Protein AF-X1E4D5-F1 (afdb_monomer)

Radius of gyration: 22.71 Å; Cα contacts (8 Å, |Δi|>4): 400; chains: 1; bounding box: 57×68×45 Å

Structure (mmCIF, N/CA/C/O backbone):
data_AF-X1E4D5-F1
#
_entry.id   AF-X1E4D5-F1
#
loop_
_atom_site.group_PDB
_atom_site.id
_atom_site.type_symbol
_atom_site.label_atom_id
_atom_site.label_alt_id
_atom_site.label_comp_id
_atom_site.label_asym_id
_atom_site.label_entity_id
_atom_site.label_seq_id
_atom_site.pdbx_PDB_ins_code
_atom_site.Cartn_x
_atom_site.Cartn_y
_atom_site.Cartn_z
_atom_site.occupancy
_atom_site.B_iso_or_equiv
_atom_site.auth_seq_id
_atom_site.auth_comp_id
_atom_site.auth_asym_id
_atom_site.auth_atom_id
_atom_site.pdbx_PDB_model_num
ATOM 1 N N . GLU A 1 1 ? 7.525 3.069 -12.931 1.00 57.59 1 GLU A N 1
ATOM 2 C CA . GLU A 1 1 ? 7.646 3.011 -11.461 1.00 57.59 1 GLU A CA 1
ATOM 3 C C . GLU A 1 1 ? 7.007 1.720 -10.944 1.00 57.59 1 GLU A C 1
ATOM 5 O O . GLU A 1 1 ? 6.029 1.772 -10.221 1.00 57.59 1 GLU A O 1
ATOM 10 N N . GLY A 1 2 ? 7.481 0.538 -11.354 1.00 77.62 2 GLY A N 1
ATOM 11 C CA . GLY A 1 2 ? 6.643 -0.674 -11.320 1.00 77.62 2 GLY A CA 1
ATOM 12 C C . GLY A 1 2 ? 6.332 -1.296 -9.954 1.00 77.62 2 GLY A C 1
ATOM 13 O O . GLY A 1 2 ? 6.087 -2.485 -9.920 1.00 77.62 2 GLY A O 1
ATOM 14 N N . LYS A 1 3 ? 6.325 -0.525 -8.863 1.00 87.12 3 LYS A N 1
ATOM 15 C CA . LYS A 1 3 ? 5.799 -0.923 -7.555 1.00 87.12 3 LYS A CA 1
ATOM 16 C C . LYS A 1 3 ? 4.302 -1.166 -7.608 1.00 87.12 3 LYS A C 1
ATOM 18 O O . LYS A 1 3 ? 3.910 -2.283 -7.328 1.00 87.12 3 LYS A O 1
ATOM 23 N N . THR A 1 4 ? 3.509 -0.186 -8.051 1.00 90.31 4 THR A N 1
ATOM 24 C CA . THR A 1 4 ? 2.046 -0.334 -8.128 1.00 90.31 4 THR A CA 1
ATOM 25 C C . THR A 1 4 ? 1.677 -1.539 -8.985 1.00 90.31 4 THR A C 1
ATOM 27 O O . THR A 1 4 ? 0.920 -2.394 -8.557 1.00 90.31 4 THR A O 1
ATOM 30 N N . VAL A 1 5 ? 2.325 -1.689 -10.145 1.00 91.38 5 VAL A N 1
ATOM 31 C CA . VAL A 1 5 ? 2.150 -2.865 -11.014 1.00 91.38 5 VAL A CA 1
ATOM 32 C C . VAL A 1 5 ? 2.555 -4.165 -10.309 1.00 91.38 5 VAL A C 1
ATOM 34 O O . VAL A 1 5 ? 1.829 -5.150 -10.376 1.00 91.38 5 VAL A O 1
ATOM 37 N N . SER A 1 6 ? 3.701 -4.195 -9.618 1.00 92.50 6 SER A N 1
ATOM 38 C CA . SER A 1 6 ? 4.123 -5.375 -8.853 1.00 92.50 6 SER A CA 1
ATOM 39 C C . SER A 1 6 ? 3.148 -5.723 -7.727 1.00 92.50 6 SER A C 1
ATOM 41 O O . SER A 1 6 ? 2.868 -6.901 -7.538 1.00 92.50 6 SER A O 1
ATOM 43 N N . VAL A 1 7 ? 2.625 -4.728 -7.009 1.00 94.75 7 VAL A N 1
ATOM 44 C CA . VAL A 1 7 ? 1.630 -4.902 -5.943 1.00 94.75 7 VAL A CA 1
ATOM 45 C C . VAL A 1 7 ? 0.341 -5.475 -6.504 1.00 94.75 7 VAL A C 1
ATOM 47 O O . VAL A 1 7 ? -0.145 -6.475 -5.995 1.00 94.75 7 VAL A O 1
ATOM 50 N N . ILE A 1 8 ? -0.186 -4.855 -7.560 1.00 93.88 8 ILE A N 1
ATOM 51 C CA . ILE A 1 8 ? -1.420 -5.258 -8.238 1.00 93.88 8 ILE A CA 1
ATOM 52 C C . ILE A 1 8 ? -1.328 -6.715 -8.678 1.00 93.88 8 ILE A C 1
ATOM 54 O O . ILE A 1 8 ? -2.190 -7.518 -8.335 1.00 93.88 8 ILE A O 1
ATOM 58 N N . ASN A 1 9 ? -0.242 -7.073 -9.365 1.00 92.50 9 ASN A N 1
ATOM 59 C CA . ASN A 1 9 ? -0.049 -8.436 -9.846 1.00 92.50 9 ASN A CA 1
ATOM 60 C C . ASN A 1 9 ? 0.124 -9.430 -8.696 1.00 92.50 9 ASN A C 1
ATOM 62 O O . ASN A 1 9 ? -0.411 -10.531 -8.760 1.00 92.50 9 ASN A O 1
ATOM 66 N N . LEU A 1 10 ? 0.847 -9.059 -7.637 1.00 93.88 10 LEU A N 1
ATOM 67 C CA . LEU A 1 10 ? 1.012 -9.931 -6.478 1.00 93.88 10 LEU A CA 1
ATOM 68 C C . LEU A 1 10 ? -0.323 -10.153 -5.757 1.00 93.88 10 LEU A C 1
ATOM 70 O O . LEU A 1 10 ? -0.646 -11.291 -5.427 1.00 93.88 10 LEU A O 1
ATOM 74 N N . ALA A 1 11 ? -1.117 -9.098 -5.572 1.00 95.44 11 ALA A N 1
ATOM 75 C CA . ALA A 1 11 ? -2.451 -9.188 -4.993 1.00 95.44 11 ALA A CA 1
ATOM 76 C C . ALA A 1 11 ? -3.362 -10.098 -5.828 1.00 95.44 11 ALA A C 1
ATOM 78 O O . ALA A 1 11 ? -3.979 -11.011 -5.280 1.00 95.44 11 ALA A O 1
ATOM 79 N N . LEU A 1 12 ? -3.369 -9.913 -7.151 1.00 92.44 12 LEU A N 1
ATOM 80 C CA . LEU A 1 12 ? -4.164 -10.721 -8.071 1.00 92.44 12 LEU A CA 1
ATOM 81 C C . LEU A 1 12 ? -3.742 -12.195 -8.071 1.00 92.44 12 LEU A C 1
ATOM 83 O O . LEU A 1 12 ? -4.599 -13.066 -7.980 1.00 92.44 12 LEU A O 1
ATOM 87 N N . ILE A 1 13 ? -2.441 -12.500 -8.111 1.00 93.81 13 ILE A N 1
ATOM 88 C CA . ILE A 1 13 ? -1.942 -13.887 -8.070 1.00 93.81 13 ILE A CA 1
ATOM 89 C C . ILE A 1 13 ? -2.346 -14.574 -6.761 1.00 93.81 13 ILE A C 1
ATOM 91 O O . ILE A 1 13 ? -2.734 -15.742 -6.756 1.00 93.81 13 ILE A O 1
ATOM 95 N N . MET A 1 14 ? -2.280 -13.858 -5.636 1.00 94.00 14 MET A N 1
ATOM 96 C CA . MET A 1 14 ? -2.706 -14.413 -4.351 1.00 94.00 14 MET A CA 1
ATOM 97 C C . MET A 1 14 ? -4.218 -14.645 -4.315 1.00 94.00 14 MET A C 1
ATOM 99 O O . MET A 1 14 ? -4.654 -15.662 -3.772 1.00 94.00 14 MET A O 1
ATOM 103 N N . ALA A 1 15 ? -5.006 -13.763 -4.931 1.00 93.25 15 ALA A N 1
ATOM 104 C CA . ALA A 1 15 ? -6.447 -13.939 -5.070 1.00 93.25 15 ALA A CA 1
ATOM 105 C C . ALA A 1 15 ? -6.789 -15.141 -5.970 1.00 93.25 15 ALA A C 1
ATOM 107 O O . ALA A 1 15 ? -7.566 -16.006 -5.578 1.00 93.25 15 ALA A O 1
ATOM 108 N N . GLN A 1 16 ? -6.096 -15.290 -7.104 1.00 90.25 16 GLN A N 1
ATOM 109 C CA . GLN A 1 16 ? -6.183 -16.451 -8.004 1.00 90.25 16 GLN A CA 1
ATOM 110 C C . GLN A 1 16 ? -5.834 -17.775 -7.324 1.00 90.25 16 GLN A C 1
ATOM 112 O O . GLN A 1 16 ? -6.393 -18.815 -7.662 1.00 90.25 16 GLN A O 1
ATOM 117 N N . ALA A 1 17 ? -4.940 -17.743 -6.335 1.00 91.12 17 ALA A N 1
ATOM 118 C CA . ALA A 1 17 ? -4.631 -18.895 -5.495 1.00 91.12 17 ALA A CA 1
ATOM 119 C C . ALA A 1 17 ? -5.733 -19.216 -4.456 1.00 91.12 17 ALA A C 1
ATOM 121 O O . ALA A 1 17 ? -5.525 -20.068 -3.592 1.00 91.12 17 ALA A O 1
ATOM 122 N N . GLY A 1 18 ? -6.888 -18.546 -4.521 1.00 91.12 18 GLY A N 1
ATOM 123 C CA . GLY A 1 18 ? -8.053 -18.766 -3.662 1.00 91.12 18 GLY A CA 1
ATOM 124 C C . GLY A 1 18 ? -8.013 -18.010 -2.335 1.00 91.12 18 GLY A C 1
ATOM 125 O O . GLY A 1 18 ? -8.784 -18.330 -1.432 1.00 91.12 18 GLY A O 1
ATOM 126 N N . ASN A 1 19 ? -7.112 -17.035 -2.178 1.00 96.62 19 ASN A N 1
ATOM 127 C CA . ASN A 1 19 ? -7.067 -16.217 -0.969 1.00 96.62 19 ASN A CA 1
ATOM 128 C C . ASN A 1 19 ? -8.030 -15.037 -1.083 1.00 96.62 19 ASN A C 1
ATOM 130 O O . ASN A 1 19 ? -8.218 -14.470 -2.158 1.00 96.62 19 ASN A O 1
ATOM 134 N N . LYS A 1 20 ? -8.576 -14.607 0.052 1.00 97.31 20 LYS A N 1
ATOM 135 C CA . LYS A 1 20 ? -9.267 -13.325 0.151 1.00 97.31 20 LYS A CA 1
ATOM 136 C C . LYS A 1 20 ? -8.237 -12.222 0.372 1.00 97.31 20 LYS A C 1
ATOM 138 O O . LYS A 1 20 ? -7.520 -12.236 1.380 1.00 97.31 20 LYS A O 1
ATOM 143 N N . VAL A 1 21 ? -8.141 -11.297 -0.577 1.00 98.25 21 VAL A N 1
ATOM 144 C CA . VAL A 1 21 ? -7.068 -10.301 -0.664 1.00 98.25 21 VAL A CA 1
ATOM 145 C C . VAL A 1 21 ? -7.644 -8.892 -0.630 1.00 98.25 21 VAL A C 1
ATOM 147 O O . VAL A 1 21 ? -8.604 -8.595 -1.332 1.00 98.25 21 VAL A O 1
ATOM 150 N N . LEU A 1 22 ? -7.028 -8.019 0.164 1.00 98.50 22 LEU A N 1
ATOM 151 C CA . LEU A 1 22 ? -7.286 -6.582 0.141 1.00 98.50 22 LEU A CA 1
ATOM 152 C C . LEU A 1 22 ? -6.080 -5.855 -0.450 1.00 98.50 22 LEU A C 1
ATOM 154 O O . LEU A 1 22 ? -4.958 -6.032 0.022 1.00 98.50 22 LEU A O 1
ATOM 158 N N . LEU A 1 23 ? -6.312 -5.016 -1.451 1.00 98.31 23 LEU A N 1
ATOM 159 C CA . LEU A 1 23 ? -5.333 -4.088 -1.999 1.00 98.31 23 LEU A CA 1
ATOM 160 C C . LEU A 1 23 ? -5.657 -2.665 -1.534 1.00 98.31 23 LEU A C 1
ATOM 162 O O . LEU A 1 23 ? -6.749 -2.167 -1.784 1.00 98.31 23 LEU A O 1
ATOM 166 N N . VAL A 1 24 ? -4.706 -2.001 -0.882 1.00 98.12 24 VAL A N 1
ATOM 167 C CA . VAL A 1 24 ? -4.849 -0.628 -0.379 1.00 98.12 24 VAL A CA 1
ATOM 168 C C . VAL A 1 24 ? -3.901 0.300 -1.135 1.00 98.12 24 VAL A C 1
ATOM 170 O O . VAL A 1 24 ? -2.682 0.119 -1.076 1.00 98.12 24 VAL A O 1
ATOM 173 N N . ASP A 1 25 ? -4.445 1.308 -1.819 1.00 96.69 25 ASP A N 1
ATOM 174 C CA . ASP A 1 25 ? -3.665 2.389 -2.434 1.00 96.69 25 ASP A CA 1
ATOM 175 C C . ASP A 1 25 ? -3.314 3.447 -1.378 1.00 96.69 25 ASP A C 1
ATOM 177 O O . ASP A 1 25 ? -4.099 4.345 -1.071 1.00 96.69 25 ASP A O 1
ATOM 181 N N . ALA A 1 26 ? -2.132 3.308 -0.779 1.00 95.00 26 ALA A N 1
ATOM 182 C CA . ALA A 1 26 ? -1.601 4.228 0.222 1.00 95.00 26 ALA A CA 1
ATOM 183 C C . ALA A 1 26 ? -0.609 5.246 -0.374 1.00 95.00 26 ALA A C 1
ATOM 185 O O . ALA A 1 26 ? -0.055 6.064 0.365 1.00 95.00 26 ALA A O 1
ATOM 186 N N . ASP A 1 27 ? -0.391 5.263 -1.696 1.00 92.31 27 ASP A N 1
ATOM 187 C CA . ASP A 1 27 ? 0.343 6.336 -2.372 1.00 92.31 27 ASP A CA 1
ATOM 188 C C . ASP A 1 27 ? -0.592 7.525 -2.624 1.00 92.31 27 ASP A C 1
ATOM 190 O O . ASP A 1 27 ? -0.959 7.860 -3.748 1.00 92.31 27 ASP A O 1
ATOM 194 N N . LEU A 1 28 ? -0.953 8.219 -1.542 1.00 91.94 28 LEU A N 1
ATOM 195 C CA . LEU A 1 28 ? -1.856 9.378 -1.575 1.00 91.94 28 LEU A CA 1
ATOM 196 C C . LEU A 1 28 ? -1.273 10.584 -2.342 1.00 91.94 28 LEU A C 1
ATOM 198 O O . LEU A 1 28 ? -1.942 11.602 -2.529 1.00 91.94 28 LEU A O 1
ATOM 202 N N . ARG A 1 29 ? -0.002 10.510 -2.763 1.00 88.38 29 ARG A N 1
ATOM 203 C CA . ARG A 1 29 ? 0.677 11.561 -3.534 1.00 88.38 29 ARG A CA 1
ATOM 204 C C . ARG A 1 29 ? 0.468 11.363 -5.029 1.00 88.38 29 ARG A C 1
ATOM 206 O O . ARG A 1 29 ? 0.247 12.349 -5.737 1.00 88.38 29 ARG A O 1
ATOM 213 N N . LYS A 1 30 ? 0.576 10.121 -5.506 1.00 89.06 30 LYS A N 1
ATOM 214 C CA . LYS A 1 30 ? 0.397 9.739 -6.913 1.00 89.06 30 LYS A CA 1
ATOM 215 C C . LYS A 1 30 ? -0.368 8.413 -7.015 1.00 89.06 30 LYS A C 1
ATOM 217 O O . LYS A 1 30 ? 0.202 7.427 -7.484 1.00 89.06 30 LYS A O 1
ATOM 222 N N . PRO A 1 31 ? -1.648 8.392 -6.615 1.00 92.94 31 PRO A N 1
ATOM 223 C CA . PRO A 1 31 ? -2.425 7.165 -6.605 1.00 92.94 31 PRO A CA 1
ATOM 224 C C . PRO A 1 31 ? -2.689 6.698 -8.029 1.00 92.94 31 PRO A C 1
ATOM 226 O O . PRO A 1 31 ? -2.984 7.495 -8.928 1.00 92.94 31 PRO A O 1
ATOM 229 N N . LEU A 1 32 ? -2.567 5.395 -8.241 1.00 92.62 32 LEU A N 1
ATOM 230 C CA . LEU A 1 32 ? -2.681 4.791 -9.566 1.00 92.62 32 LEU A CA 1
ATOM 231 C C . LEU A 1 32 ? -3.571 3.553 -9.573 1.00 92.62 32 LEU A C 1
ATOM 233 O O . LEU A 1 32 ? -4.038 3.196 -10.650 1.00 92.62 32 LEU A O 1
ATOM 237 N N . VAL A 1 33 ? -3.841 2.917 -8.426 1.00 94.56 33 VAL A N 1
ATOM 238 C CA . VAL A 1 33 ? -4.573 1.639 -8.376 1.00 94.56 33 VAL A CA 1
ATOM 239 C C . VAL A 1 33 ? -5.960 1.772 -8.995 1.00 94.56 33 VAL A C 1
ATOM 241 O O . VAL A 1 33 ? -6.325 0.940 -9.818 1.00 94.56 33 VAL A O 1
ATOM 244 N N . HIS A 1 34 ? -6.687 2.849 -8.681 1.00 94.25 34 HIS A N 1
ATOM 245 C CA . HIS A 1 34 ? -8.022 3.109 -9.233 1.00 94.25 34 HIS A CA 1
ATOM 246 C C . HIS A 1 34 ? -8.041 3.063 -10.771 1.00 94.25 34 HIS A C 1
ATOM 248 O O . HIS A 1 34 ? -8.935 2.460 -11.349 1.00 94.25 34 HIS A O 1
ATOM 254 N N . LYS A 1 35 ? -7.001 3.581 -11.442 1.00 91.56 35 LYS A N 1
ATOM 255 C CA . LYS A 1 35 ? -6.891 3.559 -12.912 1.00 91.56 35 LYS A CA 1
ATOM 256 C C . LYS A 1 35 ? -6.702 2.155 -13.471 1.00 91.56 35 LYS A C 1
ATOM 258 O O . LYS A 1 35 ? -7.240 1.845 -14.522 1.00 91.56 35 LYS A O 1
ATOM 263 N N . TYR A 1 36 ? -5.945 1.305 -12.776 1.00 87.50 36 TYR A N 1
ATOM 264 C CA . TYR A 1 36 ? -5.742 -0.084 -13.204 1.00 87.50 36 TYR A CA 1
ATOM 265 C C . TYR A 1 36 ? -7.003 -0.940 -13.063 1.00 87.50 36 TYR A C 1
ATOM 267 O O . TYR A 1 36 ? -7.057 -2.014 -13.647 1.00 87.50 36 TYR A O 1
ATOM 275 N N . TYR A 1 37 ? -7.988 -0.493 -12.290 1.00 88.75 37 TYR A N 1
ATOM 276 C CA . TYR A 1 37 ? -9.243 -1.213 -12.088 1.00 88.75 37 TYR A CA 1
ATOM 277 C C . TYR A 1 37 ? -10.468 -0.421 -12.552 1.00 88.75 37 TYR A C 1
ATOM 279 O O . TYR A 1 37 ? -11.588 -0.860 -12.324 1.00 88.75 37 TYR A O 1
ATOM 287 N N . GLY A 1 38 ? -10.269 0.724 -13.221 1.00 89.12 38 GLY A N 1
ATOM 288 C CA . GLY A 1 38 ? -11.358 1.522 -13.788 1.00 89.12 38 GLY A CA 1
ATOM 289 C C . GLY A 1 38 ? -12.336 2.011 -12.724 1.00 89.12 38 GLY A C 1
ATOM 290 O O . GLY A 1 38 ? -13.518 2.173 -13.007 1.00 89.12 38 GLY A O 1
ATOM 291 N N . LEU A 1 39 ? -11.846 2.181 -11.495 1.00 92.56 39 LEU A N 1
ATOM 292 C CA . LEU A 1 39 ? -12.627 2.572 -10.331 1.00 92.56 39 LEU A CA 1
ATOM 293 C C . LEU A 1 39 ? -12.598 4.095 -10.156 1.00 92.56 39 LEU A C 1
ATOM 295 O O . LEU A 1 39 ? -11.584 4.734 -10.474 1.00 92.56 39 LEU A O 1
ATOM 299 N N . PRO A 1 40 ? -13.655 4.686 -9.572 1.00 93.81 40 PRO A N 1
ATOM 300 C CA . PRO A 1 40 ? -13.570 6.044 -9.056 1.00 93.81 40 PRO A CA 1
ATOM 301 C C . PRO A 1 40 ? -12.478 6.131 -7.979 1.00 93.81 40 PRO A C 1
ATOM 303 O O . PRO A 1 40 ? -12.215 5.178 -7.242 1.00 93.81 40 PRO A O 1
ATOM 306 N N . ILE A 1 41 ? -11.797 7.276 -7.900 1.00 95.00 41 ILE A N 1
ATOM 307 C CA . ILE A 1 41 ? -10.740 7.470 -6.899 1.00 95.00 41 ILE A CA 1
ATOM 308 C C . ILE A 1 41 ? -11.316 7.666 -5.491 1.00 95.00 41 ILE A C 1
ATOM 310 O O . ILE A 1 41 ? -10.687 7.218 -4.532 1.00 95.00 41 ILE A O 1
ATOM 314 N N . ASP A 1 42 ? -12.487 8.292 -5.376 1.00 94.25 42 ASP A N 1
ATOM 315 C CA . ASP A 1 42 ? -13.194 8.613 -4.137 1.00 94.25 42 ASP A CA 1
ATOM 316 C C . ASP A 1 42 ? -14.642 8.071 -4.135 1.00 94.25 42 ASP A C 1
ATOM 318 O O . ASP A 1 42 ? -15.236 7.915 -5.205 1.00 94.25 42 ASP A O 1
ATOM 322 N N . PRO A 1 43 ? -15.213 7.770 -2.949 1.00 96.00 43 PRO A N 1
ATOM 323 C CA . PRO A 1 43 ? -14.571 7.818 -1.633 1.00 96.00 43 PRO A CA 1
ATOM 324 C C . PRO A 1 43 ? -13.552 6.678 -1.439 1.00 96.00 43 PRO A C 1
ATOM 326 O O . PRO A 1 43 ? -13.743 5.562 -1.914 1.00 96.00 43 PRO A O 1
ATOM 329 N N . GLY A 1 44 ? -12.452 6.960 -0.739 1.00 96.75 44 GLY A N 1
ATOM 330 C CA . GLY A 1 44 ? -11.356 6.012 -0.515 1.00 96.75 44 GLY A CA 1
ATOM 331 C C . GLY A 1 44 ? -10.693 6.158 0.855 1.00 96.75 44 GLY A C 1
ATOM 332 O O . GLY A 1 44 ? -11.293 6.631 1.822 1.00 96.75 44 GLY A O 1
ATOM 333 N N . LEU A 1 45 ? -9.424 5.755 0.949 1.00 96.88 45 LEU A N 1
ATOM 334 C CA . LEU A 1 45 ? -8.648 5.723 2.190 1.00 96.88 45 LEU A CA 1
ATOM 335 C C . LEU A 1 45 ? -8.647 7.073 2.919 1.00 96.88 45 LEU A C 1
ATOM 337 O O . LEU A 1 45 ? -8.853 7.124 4.132 1.00 96.88 45 LEU A O 1
ATOM 341 N N . THR A 1 46 ? -8.431 8.168 2.195 1.00 96.69 46 THR A N 1
ATOM 342 C CA . THR A 1 46 ? -8.397 9.503 2.803 1.00 96.69 46 THR A CA 1
ATOM 343 C C . THR A 1 46 ? -9.763 9.904 3.358 1.00 96.69 46 THR A C 1
ATOM 345 O O . THR A 1 46 ? -9.840 10.420 4.474 1.00 96.69 46 THR A O 1
ATOM 348 N N . ASP A 1 47 ? -10.841 9.620 2.628 1.00 96.69 47 ASP A N 1
ATOM 349 C CA . ASP A 1 47 ? -12.213 9.935 3.038 1.00 96.69 47 ASP A CA 1
ATOM 350 C C . ASP A 1 47 ? -12.626 9.111 4.258 1.00 96.69 47 ASP A C 1
ATOM 352 O O . ASP A 1 47 ? -13.252 9.633 5.179 1.00 96.69 47 ASP A O 1
ATOM 356 N N . PHE A 1 48 ? -12.195 7.850 4.327 1.00 96.12 48 PHE A N 1
ATOM 357 C CA . PHE A 1 48 ? -12.338 7.032 5.526 1.00 96.12 48 PHE A CA 1
ATOM 358 C C . PHE A 1 48 ? -11.608 7.629 6.730 1.00 96.12 48 PHE A C 1
ATOM 360 O O . PHE A 1 48 ? -12.172 7.645 7.821 1.00 96.12 48 PHE A O 1
ATOM 367 N N . VAL A 1 49 ? -10.366 8.097 6.571 1.00 95.06 49 VAL A N 1
ATOM 368 C CA . VAL A 1 49 ? -9.572 8.614 7.699 1.00 95.06 49 VAL A CA 1
ATOM 369 C C . VAL A 1 49 ? -10.080 9.973 8.190 1.00 95.06 49 VAL A C 1
ATOM 371 O O . VAL A 1 49 ? -10.099 10.207 9.398 1.00 95.06 49 VAL A O 1
ATOM 374 N N . LEU A 1 50 ? -10.472 10.868 7.280 1.00 93.56 50 LEU A N 1
ATOM 375 C CA . LEU A 1 50 ? -10.884 12.238 7.611 1.00 93.56 50 LEU A CA 1
ATOM 376 C C . LEU A 1 50 ? -12.391 12.392 7.845 1.00 93.56 50 LEU A C 1
ATOM 378 O O . LEU A 1 50 ? -12.812 13.347 8.497 1.00 93.56 50 LEU A O 1
ATOM 382 N N . GLY A 1 51 ? -13.197 11.495 7.285 1.00 88.88 51 GLY A N 1
ATOM 383 C CA . GLY A 1 51 ? -14.650 11.573 7.287 1.00 88.88 51 GLY A CA 1
ATOM 384 C C . GLY A 1 51 ? -15.327 10.553 8.198 1.00 88.88 51 GLY A C 1
ATOM 385 O O . GLY A 1 51 ? -14.713 9.873 9.021 1.00 88.88 51 GLY A O 1
ATOM 386 N N . ASN A 1 52 ? -16.642 10.441 8.015 1.00 84.56 52 ASN A N 1
ATOM 387 C CA . ASN A 1 52 ? -17.507 9.536 8.773 1.00 84.56 52 ASN A CA 1
ATOM 388 C C . ASN A 1 52 ? -17.806 8.225 8.032 1.00 84.56 52 ASN A C 1
ATOM 390 O O . ASN A 1 52 ? -18.779 7.559 8.363 1.00 84.56 52 ASN A O 1
ATOM 394 N N . TYR A 1 53 ? -16.978 7.846 7.058 1.00 92.81 53 TYR A N 1
ATOM 395 C CA . TYR A 1 53 ? -17.114 6.554 6.389 1.00 92.81 53 TYR A CA 1
ATOM 396 C C . TYR A 1 53 ? -16.594 5.424 7.275 1.00 92.81 53 TYR A C 1
ATOM 398 O O . TYR A 1 53 ? -15.581 5.567 7.973 1.00 92.81 53 TYR A O 1
ATOM 406 N N . HIS A 1 54 ? -17.246 4.275 7.205 1.00 93.94 54 HIS A N 1
ATOM 407 C CA . HIS A 1 54 ? -16.699 2.999 7.630 1.00 93.94 54 HIS A CA 1
ATOM 408 C C . HIS A 1 54 ? -15.796 2.429 6.526 1.00 93.94 54 HIS A C 1
ATOM 410 O O . HIS A 1 54 ? -15.989 2.679 5.339 1.00 93.94 54 HIS A O 1
ATOM 416 N N . TRP A 1 55 ? -14.771 1.657 6.898 1.00 93.56 55 TRP A N 1
ATOM 417 C CA . TRP A 1 55 ? -13.780 1.189 5.921 1.00 93.56 55 TRP A CA 1
ATOM 418 C C . TRP A 1 55 ? -14.374 0.234 4.872 1.00 93.56 55 TRP A C 1
ATOM 420 O O . TRP A 1 55 ? -13.896 0.177 3.742 1.00 93.56 55 TRP A O 1
ATOM 430 N N . ASN A 1 56 ? -15.433 -0.494 5.227 1.00 93.50 56 ASN A N 1
ATOM 431 C CA . ASN A 1 56 ? -16.184 -1.350 4.312 1.00 93.50 56 ASN A CA 1
ATOM 432 C C . ASN A 1 56 ? -16.976 -0.547 3.266 1.00 93.50 56 ASN A C 1
ATOM 434 O O . ASN A 1 56 ? -17.180 -1.058 2.174 1.00 93.50 56 ASN A O 1
ATOM 438 N N . GLU A 1 57 ? -17.378 0.693 3.564 1.00 95.31 57 GLU A N 1
ATOM 439 C CA . GLU A 1 57 ? -18.081 1.574 2.616 1.00 95.31 57 GLU A CA 1
ATOM 440 C C . GLU A 1 57 ? -17.152 2.129 1.531 1.00 95.31 57 GLU A C 1
ATOM 442 O O . GLU A 1 57 ? -17.611 2.474 0.450 1.00 95.31 57 GLU A O 1
ATOM 447 N N . VAL A 1 58 ? -15.844 2.192 1.801 1.00 96.44 58 VAL A N 1
ATOM 448 C CA . VAL A 1 58 ? -14.817 2.623 0.831 1.00 96.44 58 VAL A CA 1
ATOM 449 C C . VAL A 1 58 ? -14.052 1.445 0.216 1.00 96.44 58 VAL A C 1
ATOM 451 O O . VAL A 1 58 ? -12.999 1.621 -0.400 1.00 96.44 58 VAL A O 1
ATOM 454 N N . THR A 1 59 ? -14.542 0.222 0.431 1.00 97.75 59 THR A N 1
ATOM 455 C CA . THR A 1 59 ? -13.951 -0.996 -0.124 1.00 97.75 59 THR A CA 1
ATOM 456 C C . THR A 1 59 ? -14.706 -1.4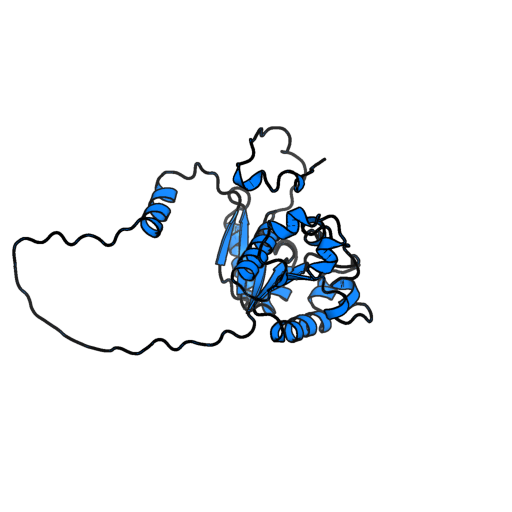03 -1.380 1.00 97.75 59 THR A C 1
ATOM 458 O O . THR A 1 59 ? -15.854 -1.830 -1.316 1.00 97.75 59 THR A O 1
ATOM 461 N N . ASN A 1 60 ? -14.021 -1.328 -2.513 1.00 96.62 60 ASN A N 1
ATOM 462 C CA . ASN A 1 60 ? -14.524 -1.743 -3.811 1.00 96.62 60 ASN A CA 1
ATOM 463 C C . ASN A 1 60 ? -14.377 -3.256 -3.982 1.00 96.62 60 ASN A C 1
ATOM 465 O O . ASN A 1 60 ? -13.376 -3.864 -3.584 1.00 96.62 60 ASN A O 1
ATOM 469 N N . THR A 1 61 ? -15.376 -3.847 -4.614 1.00 95.00 61 THR A N 1
ATOM 470 C CA . THR A 1 61 ? -15.496 -5.269 -4.928 1.00 95.00 61 THR A CA 1
ATOM 471 C C . THR A 1 61 ? -15.542 -5.473 -6.439 1.00 95.00 61 THR A C 1
ATOM 473 O O . THR A 1 61 ? -15.524 -4.519 -7.217 1.00 95.00 61 THR A O 1
ATOM 476 N N . ILE A 1 62 ? -15.650 -6.729 -6.874 1.00 91.38 62 ILE A N 1
ATOM 477 C CA . ILE A 1 62 ? -15.825 -7.056 -8.290 1.00 91.38 62 ILE A CA 1
ATOM 478 C C . ILE A 1 62 ? -17.000 -6.303 -8.926 1.00 91.38 62 ILE A C 1
ATOM 480 O O . ILE A 1 62 ? -16.871 -5.863 -10.062 1.00 91.38 62 ILE A O 1
ATOM 484 N N . SER A 1 63 ? -18.102 -6.103 -8.195 1.00 89.44 63 SER A N 1
ATOM 485 C CA . SER A 1 63 ? -19.290 -5.395 -8.683 1.00 89.44 63 SER A CA 1
ATOM 486 C C . SER A 1 63 ? -18.971 -3.954 -9.073 1.00 89.44 63 SER A C 1
ATOM 488 O O . SER A 1 63 ? -19.388 -3.502 -10.133 1.00 89.44 63 SER A O 1
ATOM 490 N N . ASP A 1 64 ? -18.187 -3.257 -8.252 1.00 91.31 64 ASP A N 1
ATOM 491 C CA . ASP A 1 64 ? -17.778 -1.874 -8.506 1.00 91.31 64 ASP A CA 1
ATOM 492 C C . ASP A 1 64 ? -16.846 -1.796 -9.718 1.00 91.31 64 ASP A C 1
ATOM 494 O O . ASP A 1 64 ? -16.969 -0.897 -10.545 1.00 91.31 64 ASP A O 1
ATOM 498 N N . ILE A 1 65 ? -15.971 -2.796 -9.877 1.00 87.75 65 ILE A N 1
ATOM 499 C CA . ILE A 1 65 ? -15.102 -2.915 -11.052 1.00 87.75 65 ILE A CA 1
ATOM 500 C C . ILE A 1 65 ? -15.940 -3.145 -12.320 1.00 87.75 65 ILE A C 1
ATOM 502 O O . ILE A 1 65 ? -15.680 -2.500 -13.331 1.00 87.75 65 ILE A O 1
ATOM 506 N N . MET A 1 66 ? -16.977 -3.998 -12.269 1.00 85.56 66 MET A N 1
ATOM 507 C CA . MET A 1 66 ? -17.880 -4.239 -13.413 1.00 85.56 66 MET A CA 1
ATOM 508 C C . MET A 1 66 ? -18.652 -2.986 -13.842 1.00 85.56 66 MET A C 1
ATOM 510 O O . MET A 1 66 ? -19.015 -2.857 -15.008 1.00 85.56 66 MET A O 1
ATOM 514 N N . LEU A 1 67 ? -18.980 -2.111 -12.889 1.00 83.94 67 LEU A N 1
ATOM 515 C CA . LEU A 1 67 ? -19.704 -0.862 -13.142 1.00 83.94 67 LEU A CA 1
ATOM 516 C C . LEU A 1 67 ? -18.784 0.274 -13.606 1.00 83.94 67 LEU A C 1
ATOM 518 O O . LEU A 1 67 ? -19.276 1.301 -14.074 1.00 83.94 67 LEU A O 1
ATOM 522 N N . GLY A 1 68 ? -17.473 0.102 -13.441 1.00 79.12 68 GLY A N 1
ATOM 523 C CA . GLY A 1 68 ? -16.454 1.043 -13.872 1.00 79.12 68 GLY A CA 1
ATOM 524 C C . GLY A 1 68 ? -16.140 0.936 -15.363 1.00 79.12 68 GLY A C 1
ATOM 525 O O . GLY A 1 68 ? -16.986 0.633 -16.202 1.00 79.12 68 GLY A O 1
ATOM 526 N N . GLU A 1 69 ? -14.880 1.186 -15.705 1.00 75.62 69 GLU A N 1
ATOM 527 C CA . GLU A 1 69 ? -14.411 1.131 -17.098 1.00 75.62 69 GLU A CA 1
ATOM 528 C C . GLU A 1 69 ? -14.145 -0.303 -17.604 1.00 75.62 69 GLU A C 1
ATOM 530 O O . GLU A 1 69 ? -13.795 -0.488 -18.770 1.00 75.62 69 GLU A O 1
ATOM 535 N N . PHE A 1 70 ? -14.305 -1.323 -16.752 1.00 68.88 70 PHE A N 1
ATOM 536 C CA . PHE A 1 70 ? -14.063 -2.722 -17.111 1.00 68.88 70 PHE A CA 1
ATOM 537 C C . PHE A 1 70 ? -15.320 -3.385 -17.662 1.00 68.88 70 PHE A C 1
ATOM 539 O O . PHE A 1 70 ? -16.354 -3.455 -17.002 1.00 68.88 70 PHE A O 1
ATOM 546 N N . GLY A 1 71 ? -15.209 -3.950 -18.864 1.00 66.38 71 GLY A N 1
ATOM 547 C CA . GLY A 1 71 ? -16.261 -4.784 -19.428 1.00 66.38 71 GLY A CA 1
ATOM 548 C C . GLY A 1 71 ? -16.330 -6.154 -18.749 1.00 66.38 71 GLY A C 1
ATOM 549 O O . GLY A 1 71 ? -15.328 -6.692 -18.277 1.00 66.38 71 GLY A O 1
ATOM 550 N N . ILE A 1 72 ? -17.514 -6.772 -18.777 1.00 71.81 72 ILE A N 1
ATOM 551 C CA . ILE A 1 72 ? -17.743 -8.144 -18.282 1.00 71.81 72 ILE A CA 1
ATOM 552 C C . ILE A 1 72 ? -16.731 -9.137 -18.885 1.00 71.81 72 ILE A C 1
ATOM 554 O O . ILE A 1 72 ? -16.226 -10.012 -18.182 1.00 71.81 72 ILE A O 1
ATOM 558 N N . ASP A 1 73 ? -16.378 -8.970 -20.162 1.00 75.25 73 ASP A N 1
ATOM 559 C CA . ASP A 1 73 ? -15.439 -9.849 -20.865 1.00 75.25 73 ASP A CA 1
ATOM 560 C C . ASP A 1 73 ? -14.015 -9.816 -20.293 1.00 75.25 73 ASP A C 1
ATOM 562 O O . ASP A 1 73 ? -13.326 -10.839 -20.315 1.00 75.25 73 ASP A O 1
ATOM 566 N N . ASP A 1 74 ? -13.556 -8.671 -19.786 1.00 75.12 74 ASP A N 1
ATOM 567 C CA . ASP A 1 74 ? -12.215 -8.532 -19.203 1.00 75.12 74 ASP A CA 1
ATOM 568 C C . ASP A 1 74 ? -12.140 -9.215 -17.834 1.00 75.12 74 ASP A C 1
ATOM 570 O O . ASP A 1 74 ? -11.137 -9.843 -17.480 1.00 75.12 74 ASP A O 1
ATOM 574 N N . ILE A 1 75 ? -13.248 -9.168 -17.096 1.00 74.88 75 ILE A N 1
ATOM 575 C CA . ILE A 1 75 ? -13.378 -9.76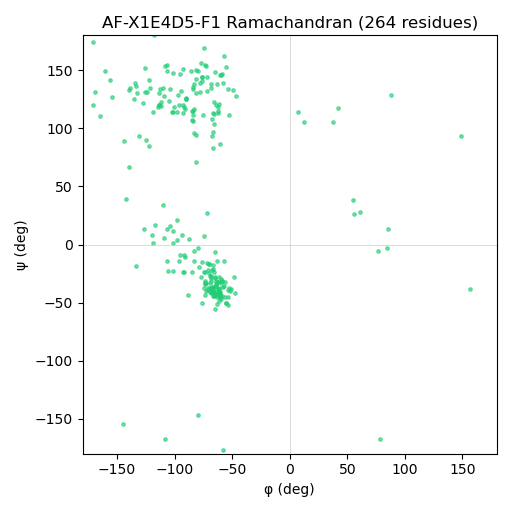9 -15.771 1.00 74.88 75 ILE A CA 1
ATOM 576 C C . ILE A 1 75 ? -13.486 -11.289 -15.877 1.00 74.88 75 ILE A C 1
ATOM 578 O O . ILE A 1 75 ? -12.784 -12.008 -15.169 1.00 74.88 75 ILE A O 1
ATOM 582 N N . LEU A 1 76 ? -14.282 -11.801 -16.821 1.00 75.38 76 LEU A N 1
ATOM 583 C CA . LEU A 1 76 ? -14.390 -13.245 -17.072 1.00 75.38 76 LEU A CA 1
ATOM 584 C C . LEU A 1 76 ? -13.055 -13.877 -17.496 1.00 75.38 76 LEU A C 1
ATOM 586 O O . LEU A 1 76 ? -12.820 -15.058 -17.241 1.00 75.38 76 LEU A O 1
ATOM 590 N N . LYS A 1 77 ? -12.163 -13.099 -18.120 1.00 79.81 77 LYS A N 1
ATOM 591 C CA . LYS A 1 77 ? -10.807 -13.534 -18.497 1.00 79.81 77 LYS A CA 1
ATOM 592 C C . LYS A 1 77 ? -9.793 -13.430 -17.360 1.00 79.81 77 LYS A C 1
ATOM 594 O O . LYS A 1 77 ? -8.664 -13.893 -17.528 1.00 79.81 77 LYS A O 1
ATOM 599 N N . THR A 1 78 ? -10.177 -12.866 -16.217 1.00 78.81 78 THR A N 1
ATOM 600 C CA . THR A 1 78 ? -9.284 -12.599 -15.088 1.00 78.81 78 THR A CA 1
ATOM 601 C C . THR A 1 78 ? -9.793 -13.312 -13.828 1.00 78.81 78 THR A C 1
ATOM 603 O O . THR A 1 78 ? -10.481 -12.716 -12.999 1.00 78.81 78 THR A O 1
ATOM 606 N N . PRO A 1 79 ? -9.455 -14.604 -13.642 1.00 81.25 79 PRO A N 1
ATOM 607 C CA . PRO A 1 79 ? -9.800 -15.335 -12.425 1.00 81.25 79 PRO A CA 1
ATOM 608 C C . PRO A 1 79 ? -9.282 -14.629 -11.163 1.00 81.25 79 PRO A C 1
ATOM 610 O O . PRO A 1 79 ? -8.257 -13.944 -11.217 1.00 81.25 79 PRO A O 1
ATOM 613 N N . GLY A 1 80 ? -9.955 -14.836 -10.027 1.00 83.31 80 GLY A N 1
ATOM 614 C CA . GLY A 1 80 ? -9.565 -14.305 -8.713 1.00 83.31 80 GLY A CA 1
ATOM 615 C C . GLY A 1 80 ? -10.040 -12.879 -8.415 1.00 83.31 80 GLY A C 1
ATOM 616 O O . GLY A 1 80 ? -9.818 -12.387 -7.312 1.00 83.31 80 GLY A O 1
ATOM 617 N N . MET A 1 81 ? -10.699 -12.199 -9.359 1.00 85.56 81 MET A N 1
ATOM 618 C CA . MET A 1 81 ? -11.259 -10.860 -9.116 1.00 85.56 81 MET A CA 1
ATOM 619 C C . MET A 1 81 ? -12.400 -10.852 -8.092 1.00 85.56 81 MET A C 1
ATOM 621 O O . MET A 1 81 ? -12.652 -9.832 -7.463 1.00 85.56 81 MET A O 1
ATOM 625 N N . ASP A 1 82 ? -13.074 -11.980 -7.899 1.00 89.06 82 ASP A N 1
ATOM 626 C CA . ASP A 1 82 ? -14.163 -12.163 -6.939 1.00 89.06 82 ASP A CA 1
ATOM 627 C C . ASP A 1 82 ? -13.688 -12.145 -5.479 1.00 89.06 82 ASP A C 1
ATOM 629 O O . ASP A 1 82 ? -14.459 -11.797 -4.586 1.00 89.06 82 ASP A O 1
ATOM 633 N N . THR A 1 83 ? -12.417 -12.476 -5.227 1.00 94.69 83 THR A N 1
ATOM 634 C CA . THR A 1 83 ? -11.810 -12.458 -3.886 1.00 94.69 83 THR A CA 1
ATOM 635 C C . THR A 1 83 ? -10.785 -11.340 -3.691 1.00 94.69 83 THR A C 1
ATOM 637 O O . THR A 1 83 ? -10.153 -11.269 -2.630 1.00 94.69 83 THR A O 1
ATOM 640 N N . LEU A 1 84 ? -10.631 -10.458 -4.683 1.00 96.38 84 LEU A N 1
ATOM 641 C CA . LEU A 1 84 ? -9.779 -9.276 -4.628 1.00 96.38 84 LEU A CA 1
ATOM 642 C C . LEU A 1 84 ? -10.622 -8.025 -4.374 1.00 96.38 84 LEU A C 1
ATOM 644 O O . LEU A 1 84 ? -11.401 -7.600 -5.221 1.00 96.38 84 LEU A O 1
ATOM 648 N N . HIS A 1 85 ? -10.431 -7.410 -3.213 1.00 98.00 85 HIS A N 1
ATOM 649 C CA . HIS A 1 85 ? -11.076 -6.153 -2.848 1.00 98.00 85 HIS A CA 1
ATOM 650 C C . HIS A 1 85 ? -10.067 -5.007 -2.842 1.00 98.00 85 HIS A C 1
ATOM 652 O O . HIS A 1 85 ? -8.870 -5.223 -2.624 1.00 98.00 85 HIS A O 1
ATOM 658 N N . ILE A 1 86 ? -10.541 -3.784 -3.073 1.00 98.19 86 ILE A N 1
ATOM 659 C CA . ILE A 1 86 ? -9.679 -2.627 -3.324 1.00 98.19 86 ILE A CA 1
ATOM 660 C C . ILE A 1 86 ? -10.153 -1.411 -2.533 1.00 98.19 86 ILE A C 1
ATOM 662 O O . ILE A 1 86 ? -11.279 -0.950 -2.694 1.00 98.19 86 ILE A O 1
ATOM 666 N N . VAL A 1 87 ? -9.261 -0.831 -1.737 1.00 98.38 87 VAL A N 1
ATOM 667 C CA . VAL A 1 87 ? -9.434 0.512 -1.174 1.00 98.38 87 VAL A CA 1
ATOM 668 C C . VAL A 1 87 ? -8.567 1.466 -1.986 1.00 98.38 87 VAL A C 1
ATOM 670 O O . VAL A 1 87 ? -7.338 1.358 -1.993 1.00 98.38 87 VAL A O 1
ATOM 673 N N . THR A 1 88 ? -9.211 2.383 -2.700 1.00 97.88 88 THR A N 1
ATOM 674 C CA . THR A 1 88 ? -8.553 3.454 -3.457 1.00 97.88 88 THR A CA 1
ATOM 675 C C . THR A 1 88 ? -8.022 4.533 -2.509 1.00 97.88 88 THR A C 1
ATOM 677 O O . THR A 1 88 ? -8.330 4.547 -1.318 1.00 97.88 88 THR A O 1
ATOM 680 N N . ALA A 1 89 ? -7.204 5.458 -3.012 1.00 96.69 89 ALA A N 1
ATOM 681 C CA . ALA A 1 89 ? -6.591 6.492 -2.176 1.00 96.69 89 ALA A CA 1
ATOM 682 C C . ALA A 1 89 ? -7.595 7.523 -1.622 1.00 96.69 89 ALA A C 1
ATOM 684 O O . ALA A 1 89 ? -7.364 8.096 -0.551 1.00 96.69 89 ALA A O 1
ATOM 685 N N . GLY A 1 90 ? -8.711 7.746 -2.321 1.00 96.62 90 GLY A N 1
ATOM 686 C CA . GLY A 1 90 ? -9.701 8.758 -1.966 1.00 96.62 90 GLY A CA 1
ATOM 687 C C . GLY A 1 90 ? -9.300 10.178 -2.356 1.00 96.62 90 GLY A C 1
ATOM 688 O O . GLY A 1 90 ? -8.337 10.402 -3.102 1.00 96.62 90 GLY A O 1
ATOM 689 N N . THR A 1 91 ? -10.038 11.146 -1.813 1.00 95.31 91 THR A N 1
ATOM 690 C CA . THR A 1 91 ? -9.781 12.579 -2.006 1.00 95.31 91 THR A CA 1
ATOM 691 C C . THR A 1 91 ? -8.341 12.925 -1.637 1.00 95.31 91 THR A C 1
ATOM 693 O O . THR A 1 91 ? -7.849 12.533 -0.584 1.00 95.31 91 THR A O 1
ATOM 696 N N . LYS A 1 92 ? -7.640 13.698 -2.473 1.00 94.06 92 LYS A N 1
ATOM 697 C CA . LYS A 1 92 ? -6.245 14.075 -2.202 1.00 94.06 92 LYS A CA 1
ATOM 698 C C . LYS A 1 92 ? -6.136 14.906 -0.906 1.00 94.06 92 LYS A C 1
ATOM 700 O O . LYS A 1 92 ? -6.652 16.026 -0.879 1.00 94.06 92 LYS A O 1
ATOM 705 N N . PRO A 1 93 ? -5.413 14.436 0.130 1.00 91.25 93 PRO A N 1
ATOM 706 C CA . PRO A 1 93 ? -5.275 15.182 1.376 1.00 91.25 93 PRO A CA 1
ATOM 707 C C . PRO A 1 93 ? -4.271 16.336 1.239 1.00 91.25 93 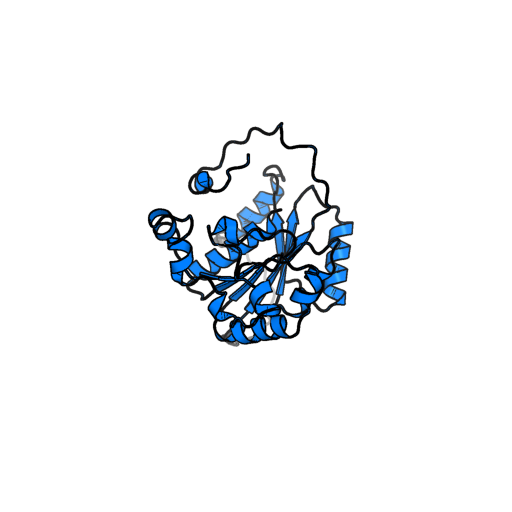PRO A C 1
ATOM 709 O O . PRO A 1 93 ? -3.331 16.251 0.438 1.00 91.25 93 PRO A O 1
ATOM 712 N N . PRO A 1 94 ? -4.385 17.381 2.082 1.00 87.50 94 PRO A N 1
ATOM 713 C CA . PRO A 1 94 ? -3.349 18.406 2.190 1.00 87.50 94 PRO A CA 1
ATOM 714 C C . PRO A 1 94 ? -2.034 17.825 2.731 1.00 87.50 94 PRO A C 1
ATOM 716 O O . PRO A 1 94 ? -0.962 18.217 2.270 1.00 87.50 94 PRO A O 1
ATOM 719 N N . ASN A 1 95 ? -2.107 16.858 3.660 1.00 88.94 95 ASN A N 1
ATOM 720 C CA . ASN A 1 95 ? -0.941 16.194 4.240 1.00 88.94 95 ASN A CA 1
ATOM 721 C C . ASN A 1 95 ? -1.064 14.651 4.230 1.00 88.94 95 ASN A C 1
ATOM 723 O O . ASN A 1 95 ? -1.608 14.068 5.168 1.00 88.94 95 ASN A O 1
ATOM 727 N N . PRO A 1 96 ? -0.540 13.964 3.193 1.00 89.50 96 PRO A N 1
ATOM 728 C CA . PRO A 1 96 ? -0.515 12.500 3.102 1.00 89.50 96 PRO A CA 1
ATOM 729 C C . PRO A 1 96 ? 0.079 11.778 4.318 1.00 89.50 96 PRO A C 1
ATOM 731 O O . PRO A 1 96 ? -0.441 10.748 4.739 1.00 89.50 96 PRO A O 1
ATOM 734 N N . SER A 1 97 ? 1.156 12.316 4.893 1.00 88.38 97 SER A N 1
ATOM 735 C CA . SER A 1 97 ? 1.893 11.684 5.992 1.00 88.38 97 SER A CA 1
ATOM 736 C C . SER A 1 97 ? 1.036 11.547 7.255 1.00 88.38 97 SER A C 1
ATOM 738 O O . SER A 1 97 ? 1.116 10.545 7.964 1.00 88.38 97 SER A O 1
ATOM 740 N N . GLU A 1 98 ? 0.168 12.526 7.521 1.00 90.12 98 GLU A N 1
ATOM 741 C CA . GLU A 1 98 ? -0.750 12.502 8.667 1.00 90.12 98 GLU A CA 1
ATOM 742 C C . GLU A 1 98 ? -1.835 11.434 8.508 1.00 90.12 98 GLU A C 1
ATOM 744 O O . G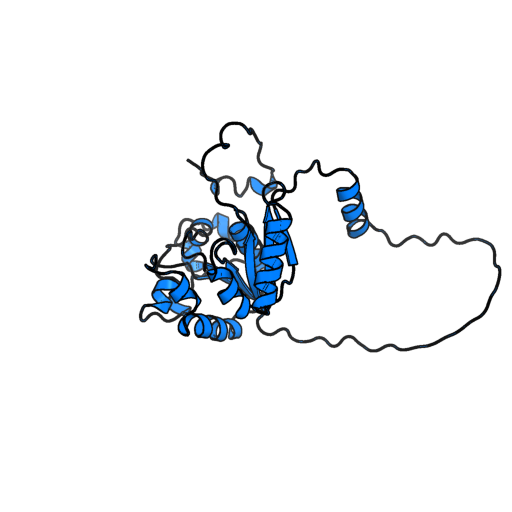LU A 1 98 ? -2.164 10.740 9.468 1.00 90.12 98 GLU A O 1
ATOM 749 N N . ILE A 1 99 ? -2.337 11.229 7.285 1.00 93.12 99 ILE A N 1
ATOM 750 C CA . ILE A 1 99 ? -3.321 10.175 7.000 1.00 93.12 99 ILE A CA 1
ATOM 751 C C . ILE A 1 99 ? -2.729 8.799 7.310 1.00 93.12 99 ILE A C 1
ATOM 753 O O . ILE A 1 99 ? -3.337 8.000 8.026 1.00 93.12 99 ILE A O 1
ATOM 757 N N . LEU A 1 100 ? -1.514 8.551 6.819 1.00 91.56 100 LEU A N 1
ATOM 758 C CA . LEU A 1 100 ? -0.825 7.262 6.918 1.00 91.56 100 LEU A CA 1
ATOM 759 C C . LEU A 1 100 ? -0.284 6.966 8.325 1.00 91.56 100 LEU A C 1
ATOM 761 O O . LEU A 1 100 ? -0.115 5.805 8.690 1.00 91.56 100 LEU A O 1
ATOM 765 N N . SER A 1 101 ? -0.034 7.995 9.135 1.00 89.88 101 SER A N 1
ATOM 766 C CA . SER A 1 101 ? 0.381 7.840 10.537 1.00 89.88 101 SER A CA 1
ATOM 767 C C . SER A 1 101 ? -0.795 7.818 11.522 1.00 89.88 101 SER A C 1
ATOM 769 O O . SER A 1 101 ? -0.605 7.438 12.683 1.00 89.88 101 SER A O 1
ATOM 771 N N . SER A 1 102 ? -2.007 8.160 11.066 1.00 92.88 102 SER A N 1
ATOM 772 C CA . SER A 1 102 ? -3.205 8.275 11.901 1.00 92.88 102 SER A CA 1
ATOM 773 C C . SER A 1 102 ? -3.574 6.978 12.631 1.00 92.88 102 SER A C 1
ATOM 775 O O . SER A 1 102 ? -3.454 5.865 12.112 1.00 92.88 102 SER A O 1
ATOM 777 N N . THR A 1 103 ? -4.132 7.117 13.837 1.00 93.44 103 THR A N 1
ATOM 778 C CA . THR A 1 103 ? -4.687 5.988 14.605 1.00 93.44 103 THR A CA 1
ATOM 779 C C . THR A 1 103 ? -5.773 5.250 13.825 1.00 93.44 103 THR A C 1
ATOM 781 O O . THR A 1 103 ? -5.864 4.026 13.896 1.00 93.44 103 THR A O 1
ATOM 784 N N . ARG A 1 104 ? -6.568 5.986 13.041 1.00 94.69 104 ARG A N 1
ATOM 785 C CA . ARG A 1 104 ? -7.673 5.438 12.254 1.00 94.69 104 ARG A CA 1
ATOM 786 C C . ARG A 1 104 ? -7.179 4.518 11.138 1.00 94.69 104 ARG A C 1
ATOM 788 O O . ARG A 1 104 ? -7.747 3.445 10.960 1.00 94.69 104 ARG A O 1
ATOM 795 N N . PHE A 1 105 ? -6.074 4.857 10.471 1.00 94.94 105 PHE A N 1
ATOM 796 C CA . PHE A 1 105 ? -5.443 3.959 9.501 1.00 94.94 105 PHE A CA 1
ATOM 797 C C . PHE A 1 105 ? -4.897 2.680 10.154 1.00 94.94 105 PHE A C 1
ATOM 799 O O . PHE A 1 105 ? -5.127 1.578 9.654 1.00 94.94 105 PHE A O 1
ATOM 806 N N . ARG A 1 106 ? -4.243 2.795 11.321 1.00 94.50 106 ARG A N 1
ATOM 807 C CA . ARG A 1 106 ? -3.763 1.621 12.080 1.00 94.50 106 ARG A CA 1
ATOM 808 C C . ARG A 1 106 ? -4.912 0.706 12.500 1.00 94.50 106 ARG A C 1
ATOM 810 O O . ARG A 1 106 ? -4.799 -0.516 12.414 1.00 94.50 106 ARG A O 1
ATOM 817 N N . GLN A 1 107 ? -6.016 1.296 12.954 1.00 94.19 107 GLN A N 1
ATOM 818 C CA . GLN A 1 107 ? -7.218 0.563 13.328 1.00 94.19 107 GLN A CA 1
ATOM 819 C C . GLN A 1 107 ? -7.844 -0.138 12.120 1.00 94.19 107 GLN A C 1
ATOM 821 O O . GLN A 1 107 ? -8.162 -1.319 12.225 1.00 94.19 107 GLN A O 1
ATOM 826 N N . PHE A 1 108 ? -7.931 0.539 10.974 1.00 95.88 108 PHE A N 1
ATOM 827 C CA . PHE A 1 108 ? -8.389 -0.060 9.722 1.00 95.88 108 PHE A CA 1
ATOM 828 C C . PHE A 1 108 ? -7.597 -1.318 9.360 1.00 95.88 108 PHE A C 1
ATOM 830 O O . PHE A 1 108 ? -8.198 -2.372 9.178 1.00 95.88 108 PHE A O 1
ATOM 837 N N . LEU A 1 109 ? -6.261 -1.255 9.334 1.00 95.81 109 LEU A N 1
ATOM 838 C CA . LEU A 1 109 ? -5.439 -2.427 9.007 1.00 95.81 109 LEU A CA 1
ATOM 839 C C . LEU A 1 109 ? -5.649 -3.580 10.002 1.00 95.81 109 LEU A C 1
ATOM 841 O O . LEU A 1 109 ? -5.692 -4.744 9.607 1.00 95.81 109 LEU A O 1
ATOM 845 N N . LYS A 1 110 ? -5.823 -3.264 11.291 1.00 94.88 110 LYS A N 1
ATOM 846 C CA . LYS A 1 110 ? -6.103 -4.251 12.347 1.00 94.88 110 LYS A CA 1
ATOM 847 C C . LYS A 1 110 ? -7.496 -4.878 12.232 1.00 94.88 110 LYS A C 1
ATOM 849 O O . LYS A 1 110 ? -7.691 -6.019 12.648 1.00 94.88 110 LYS A O 1
ATOM 854 N N . GLU A 1 111 ? -8.483 -4.127 11.766 1.00 95.50 111 GLU A N 1
ATOM 855 C CA . GLU A 1 111 ? -9.837 -4.632 11.544 1.00 95.50 111 GLU A CA 1
ATOM 856 C C . GLU A 1 111 ? -9.890 -5.476 10.277 1.00 95.50 111 GLU A C 1
ATOM 858 O O . GLU A 1 111 ? -10.293 -6.635 10.348 1.00 95.50 111 GLU A O 1
ATOM 863 N N . ALA A 1 112 ? -9.372 -4.949 9.168 1.00 96.00 112 ALA A N 1
ATOM 864 C CA . ALA A 1 112 ? -9.300 -5.650 7.895 1.00 96.00 112 ALA A CA 1
ATOM 865 C C . ALA A 1 112 ? -8.517 -6.970 8.004 1.00 96.00 112 ALA A C 1
ATOM 867 O O . ALA A 1 112 ? -8.911 -7.969 7.407 1.00 96.00 112 ALA A O 1
ATOM 868 N N . SER A 1 113 ? -7.449 -7.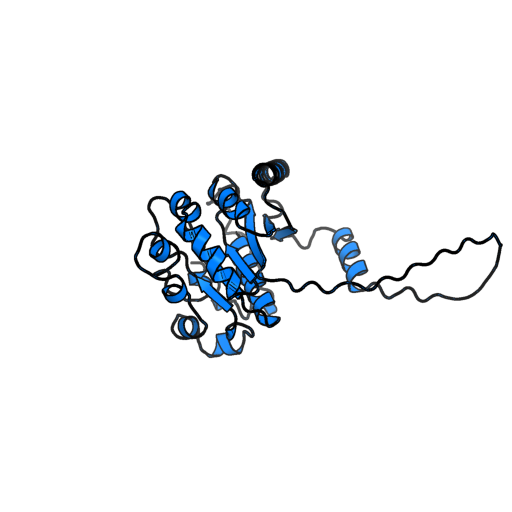047 8.808 1.00 95.81 113 SER A N 1
ATOM 869 C CA . SER A 1 113 ? -6.656 -8.285 8.938 1.00 95.81 113 SER A CA 1
ATOM 870 C C . SER A 1 113 ? -7.430 -9.474 9.518 1.00 95.81 113 SER A C 1
ATOM 872 O O . SER A 1 113 ? -6.978 -10.614 9.407 1.00 95.81 113 SER A O 1
ATOM 874 N N . LYS A 1 114 ? -8.609 -9.238 10.105 1.00 96.06 114 LYS A N 1
ATOM 875 C CA . LYS A 1 114 ? -9.523 -10.297 10.555 1.00 96.06 114 LYS A CA 1
ATOM 876 C C . LYS A 1 114 ? -10.290 -10.939 9.399 1.00 96.06 114 LYS A C 1
ATOM 878 O O . LYS A 1 114 ? -10.638 -12.113 9.493 1.00 96.06 114 LYS A O 1
ATOM 883 N N . ASP A 1 115 ? -10.521 -10.185 8.326 1.00 95.75 115 ASP A N 1
ATOM 884 C CA . ASP A 1 115 ? -11.409 -10.560 7.223 1.00 95.75 115 ASP A CA 1
ATOM 885 C C . ASP A 1 115 ? -10.669 -10.962 5.944 1.00 95.75 115 ASP A C 1
ATOM 887 O O . ASP A 1 115 ? -11.297 -11.529 5.045 1.00 95.75 115 ASP A O 1
ATOM 891 N N . TYR A 1 116 ? -9.367 -10.673 5.851 1.00 97.62 116 TYR A N 1
ATOM 892 C CA . TYR A 1 116 ? -8.525 -10.950 4.685 1.00 97.62 116 TYR A CA 1
ATOM 893 C C . TYR A 1 116 ? -7.333 -11.837 5.047 1.00 97.62 116 TYR A C 1
ATOM 895 O O . TYR A 1 116 ? -6.710 -11.692 6.098 1.00 97.62 116 TYR A O 1
ATOM 903 N N . ASN A 1 117 ? -6.980 -12.757 4.147 1.00 96.44 117 ASN A N 1
ATOM 904 C CA . ASN A 1 117 ? -5.787 -13.590 4.304 1.00 96.44 117 ASN A CA 1
ATOM 905 C C . ASN A 1 117 ? -4.516 -12.784 4.024 1.00 96.44 117 ASN A C 1
ATOM 907 O O . ASN A 1 117 ? -3.509 -12.974 4.707 1.00 96.44 117 ASN A O 1
ATOM 911 N N . PHE A 1 118 ? -4.588 -11.883 3.040 1.00 97.31 118 PHE A N 1
ATOM 912 C CA . PHE A 1 118 ? -3.502 -10.986 2.668 1.00 97.31 118 PHE A CA 1
ATOM 913 C C . PHE A 1 118 ? -4.003 -9.557 2.503 1.00 97.31 118 PHE A C 1
ATOM 915 O O . PHE A 1 118 ? -5.035 -9.327 1.872 1.00 97.31 118 PHE A O 1
ATOM 922 N N . ILE A 1 119 ? -3.236 -8.604 3.029 1.00 98.06 119 ILE A N 1
ATOM 923 C CA . ILE A 1 119 ? -3.427 -7.176 2.771 1.00 98.06 119 ILE A CA 1
ATOM 924 C C . ILE A 1 119 ? -2.165 -6.659 2.096 1.00 98.06 119 ILE A C 1
ATOM 926 O O . ILE A 1 119 ? -1.096 -6.648 2.706 1.00 98.06 119 ILE A O 1
ATOM 930 N N . PHE A 1 120 ? -2.285 -6.241 0.842 1.00 97.50 120 PHE A N 1
ATOM 931 C CA . PHE A 1 120 ? -1.212 -5.592 0.105 1.00 97.50 120 PHE A CA 1
ATOM 932 C C . PHE A 1 120 ? -1.381 -4.083 0.159 1.00 97.50 120 PHE A C 1
ATOM 934 O O . PHE A 1 120 ? -2.446 -3.562 -0.161 1.00 97.50 120 PHE A O 1
ATOM 941 N N . ILE A 1 121 ? -0.318 -3.381 0.539 1.00 97.00 121 ILE A N 1
ATOM 942 C CA . ILE A 1 121 ? -0.316 -1.920 0.618 1.00 97.00 121 ILE A CA 1
ATOM 943 C C . ILE A 1 121 ? 0.640 -1.376 -0.446 1.00 97.00 121 ILE A C 1
ATOM 945 O O . ILE A 1 121 ? 1.840 -1.677 -0.423 1.00 97.00 121 ILE A O 1
ATOM 949 N N . ASP A 1 122 ? 0.115 -0.574 -1.374 1.00 94.06 122 ASP A N 1
ATOM 950 C CA . ASP A 1 122 ? 0.921 0.218 -2.306 1.00 94.06 122 ASP A CA 1
ATOM 951 C C . ASP A 1 122 ? 1.326 1.525 -1.617 1.00 94.06 122 ASP A C 1
ATOM 953 O O . ASP A 1 122 ? 0.489 2.392 -1.408 1.00 94.06 122 ASP A O 1
ATOM 957 N N . ALA A 1 123 ? 2.588 1.662 -1.209 1.00 88.62 123 ALA A N 1
ATOM 958 C CA . ALA A 1 123 ? 3.057 2.815 -0.428 1.00 88.62 123 ALA A CA 1
ATOM 959 C C . ALA A 1 123 ? 3.922 3.779 -1.244 1.00 88.62 123 ALA A C 1
ATOM 961 O O . ALA A 1 123 ? 4.602 3.336 -2.163 1.00 88.62 123 ALA A O 1
ATOM 962 N N . PRO A 1 124 ? 4.009 5.074 -0.896 1.00 83.69 124 PRO A N 1
ATOM 963 C CA . PRO A 1 124 ? 4.885 6.006 -1.605 1.00 83.69 124 PRO A CA 1
ATOM 964 C C . PRO A 1 124 ? 6.362 5.542 -1.602 1.00 83.69 124 PRO A C 1
ATOM 966 O O . PRO A 1 124 ? 6.762 4.696 -0.798 1.00 83.69 124 PRO A O 1
ATOM 969 N N . PRO A 1 125 ? 7.226 6.070 -2.489 1.00 78.50 125 PRO A N 1
ATOM 970 C CA . PRO A 1 125 ? 8.651 5.724 -2.486 1.00 78.50 125 PRO A CA 1
ATOM 971 C C . PRO A 1 125 ? 9.344 6.045 -1.143 1.00 78.50 125 PRO A C 1
ATOM 973 O O . PRO A 1 125 ? 9.145 7.136 -0.613 1.00 78.50 125 PRO A O 1
ATOM 976 N N . VAL A 1 126 ? 10.233 5.165 -0.635 1.00 71.88 126 VAL A N 1
ATOM 977 C CA . VAL A 1 126 ? 10.954 5.379 0.666 1.00 71.88 126 VAL A CA 1
ATOM 978 C C . VAL A 1 126 ? 11.786 6.642 0.684 1.00 71.88 126 VAL A C 1
ATOM 980 O O . VAL A 1 126 ? 12.086 7.208 1.726 1.00 71.88 126 VAL A O 1
ATOM 983 N N . LEU A 1 127 ? 12.295 7.015 -0.482 1.00 67.75 127 LEU A N 1
ATOM 984 C CA . LEU A 1 127 ? 13.116 8.193 -0.640 1.00 67.75 127 LEU A CA 1
ATOM 985 C C . LEU A 1 127 ? 12.449 9.062 -1.701 1.00 67.75 127 LEU A C 1
ATOM 987 O O . LEU A 1 127 ? 12.111 8.546 -2.769 1.00 67.75 127 LEU A O 1
ATOM 991 N N . PRO A 1 128 ? 12.266 10.364 -1.434 1.00 58.91 128 PRO A N 1
ATOM 992 C CA . PRO A 1 128 ? 12.755 11.115 -0.268 1.00 58.91 128 PRO A CA 1
ATOM 993 C C . PRO A 1 128 ? 11.833 11.099 0.972 1.00 58.91 128 PRO A C 1
ATOM 995 O O . PRO A 1 128 ? 12.117 11.823 1.921 1.00 58.91 128 PRO A O 1
ATOM 998 N N . VAL A 1 129 ? 10.727 10.351 0.969 1.00 63.00 129 VAL A N 1
ATOM 999 C CA . VAL A 1 129 ? 9.614 10.584 1.904 1.00 63.00 129 VAL A CA 1
ATOM 1000 C C . VAL A 1 129 ? 9.580 9.562 3.048 1.00 63.00 129 VAL A C 1
ATOM 1002 O O . VAL A 1 129 ? 9.670 8.363 2.810 1.00 63.00 129 VAL A O 1
ATOM 1005 N N . ALA A 1 130 ? 9.405 10.032 4.288 1.00 66.19 130 ALA A N 1
ATOM 1006 C CA . ALA A 1 130 ? 9.348 9.180 5.481 1.00 66.19 130 ALA A CA 1
ATOM 1007 C C . ALA A 1 130 ? 8.099 8.273 5.551 1.00 66.19 130 ALA A C 1
ATOM 1009 O O . ALA A 1 130 ? 8.157 7.226 6.187 1.00 66.19 130 ALA A O 1
ATOM 1010 N N . ASP A 1 131 ? 7.021 8.630 4.844 1.00 70.31 131 ASP A N 1
ATOM 1011 C CA . ASP A 1 131 ? 5.703 7.973 4.863 1.00 70.31 131 ASP A CA 1
ATOM 1012 C C . ASP A 1 131 ? 5.772 6.440 4.733 1.00 70.31 131 ASP A C 1
ATOM 1014 O O . ASP A 1 131 ? 5.072 5.710 5.431 1.00 70.31 131 ASP A O 1
ATOM 1018 N N . ALA A 1 132 ? 6.644 5.929 3.857 1.00 72.94 132 ALA A N 1
ATOM 1019 C CA . ALA A 1 132 ? 6.768 4.492 3.626 1.00 72.94 132 ALA A CA 1
ATOM 1020 C C . ALA A 1 132 ? 7.353 3.739 4.834 1.00 72.94 132 ALA A C 1
ATOM 1022 O O . ALA A 1 132 ? 7.013 2.578 5.049 1.00 72.94 132 ALA A O 1
ATOM 1023 N N . SER A 1 133 ? 8.223 4.387 5.616 1.00 76.44 133 SER A N 1
ATOM 1024 C CA . SER A 1 133 ? 8.823 3.805 6.823 1.00 76.44 133 SER A CA 1
ATOM 1025 C C . SER A 1 133 ? 7.796 3.669 7.944 1.00 76.44 133 SER A C 1
ATOM 1027 O O . SER A 1 133 ? 7.797 2.661 8.643 1.00 76.44 133 SER A O 1
ATOM 1029 N N . ASP A 1 134 ? 6.881 4.631 8.078 1.00 79.56 134 ASP A N 1
ATOM 1030 C CA . ASP A 1 134 ? 5.832 4.580 9.102 1.00 79.56 134 ASP A CA 1
ATOM 1031 C C . ASP A 1 134 ? 4.850 3.437 8.832 1.00 79.56 134 ASP A C 1
ATOM 1033 O O . ASP A 1 134 ? 4.542 2.655 9.735 1.00 79.56 134 ASP A O 1
ATOM 1037 N N . ILE A 1 135 ? 4.422 3.277 7.573 1.00 85.81 135 ILE A N 1
ATOM 1038 C CA . ILE A 1 135 ? 3.577 2.147 7.159 1.00 85.81 135 ILE A CA 1
ATOM 1039 C C . ILE A 1 135 ? 4.330 0.822 7.317 1.00 85.81 135 ILE A C 1
ATOM 1041 O O . ILE A 1 135 ? 3.729 -0.188 7.674 1.00 85.81 135 ILE A O 1
ATOM 1045 N N . ALA A 1 136 ? 5.647 0.801 7.090 1.00 88.00 136 ALA A N 1
ATOM 1046 C CA . ALA A 1 136 ? 6.446 -0.418 7.207 1.00 88.00 136 ALA A CA 1
ATOM 1047 C C . ALA A 1 136 ? 6.397 -1.035 8.609 1.00 88.00 136 ALA A C 1
ATOM 1049 O O . ALA A 1 1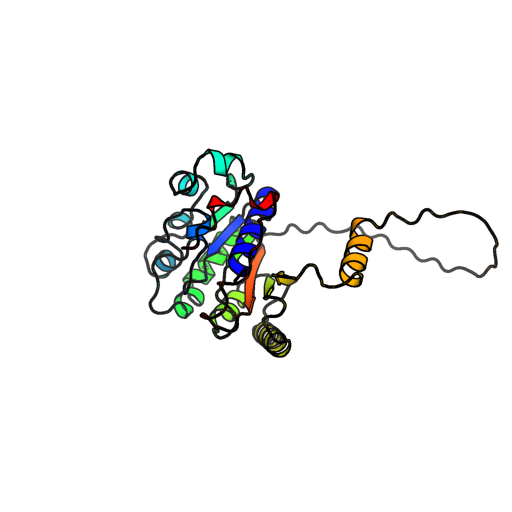36 ? 6.440 -2.258 8.723 1.00 88.00 136 ALA A O 1
ATOM 1050 N N . THR A 1 137 ? 6.223 -0.218 9.654 1.00 87.88 137 THR A N 1
ATOM 1051 C CA . THR A 1 137 ? 6.038 -0.697 11.038 1.00 87.88 137 THR A CA 1
ATOM 1052 C C . THR A 1 137 ? 4.695 -1.394 11.280 1.00 87.88 137 THR A C 1
ATOM 1054 O O . THR A 1 137 ? 4.525 -2.081 12.284 1.00 87.88 137 THR A O 1
ATOM 1057 N N . LEU A 1 138 ? 3.726 -1.213 10.379 1.00 89.31 138 LEU A N 1
ATOM 1058 C CA . LEU A 1 138 ? 2.380 -1.787 10.462 1.00 89.31 138 LEU A CA 1
ATOM 1059 C C . LEU A 1 138 ? 2.233 -3.092 9.678 1.00 89.31 138 LEU A C 1
ATOM 1061 O O . LEU A 1 138 ? 1.194 -3.742 9.779 1.00 89.31 138 LEU A O 1
ATOM 1065 N N . ALA A 1 139 ? 3.237 -3.450 8.877 1.00 91.44 139 ALA A N 1
ATOM 1066 C CA . ALA A 1 139 ? 3.216 -4.622 8.018 1.00 91.44 139 ALA A CA 1
ATOM 1067 C C . ALA A 1 139 ? 4.017 -5.782 8.624 1.00 91.44 139 ALA A C 1
ATOM 1069 O O . ALA A 1 139 ? 5.060 -5.583 9.244 1.00 91.44 139 ALA A O 1
ATOM 1070 N N . ASP A 1 140 ? 3.576 -7.014 8.365 1.00 92.50 140 ASP A N 1
ATOM 1071 C CA . ASP A 1 140 ? 4.310 -8.226 8.753 1.00 92.50 140 ASP A CA 1
ATOM 1072 C C . ASP A 1 140 ? 5.581 -8.426 7.917 1.00 92.50 140 ASP A C 1
ATOM 1074 O O . ASP A 1 140 ? 6.507 -9.141 8.318 1.00 92.50 140 ASP A O 1
ATOM 1078 N N . GLY A 1 141 ? 5.620 -7.818 6.729 1.00 92.06 141 GLY A N 1
ATOM 1079 C CA . GLY A 1 141 ? 6.752 -7.876 5.823 1.00 92.06 141 GLY A CA 1
ATOM 1080 C C . GLY A 1 141 ? 6.758 -6.753 4.792 1.00 92.06 141 GLY A C 1
ATOM 1081 O O . GLY A 1 141 ? 5.719 -6.277 4.341 1.00 92.06 141 GLY A O 1
ATOM 1082 N N . VAL A 1 142 ? 7.966 -6.359 4.396 1.00 92.56 142 VAL A N 1
ATOM 1083 C CA . VAL A 1 142 ? 8.228 -5.367 3.352 1.00 92.56 142 VAL A CA 1
ATOM 1084 C C . VAL A 1 142 ? 8.888 -6.036 2.149 1.00 92.56 142 VAL A C 1
ATOM 1086 O O . VAL A 1 142 ? 9.860 -6.779 2.293 1.00 92.56 142 VAL A O 1
ATOM 1089 N N . ILE A 1 143 ? 8.405 -5.737 0.949 1.00 91.81 143 ILE A N 1
ATOM 1090 C CA . ILE A 1 143 ? 8.987 -6.139 -0.330 1.00 91.81 143 ILE A CA 1
ATOM 1091 C C . ILE A 1 143 ? 9.523 -4.890 -1.021 1.00 91.81 143 ILE A C 1
ATOM 1093 O O . ILE A 1 143 ? 8.778 -3.972 -1.351 1.00 91.81 143 ILE A O 1
ATOM 1097 N N . LEU A 1 144 ? 10.823 -4.852 -1.284 1.00 89.56 144 LEU A N 1
ATOM 1098 C CA . LEU A 1 144 ? 11.444 -3.716 -1.954 1.00 89.56 144 LEU A CA 1
ATOM 1099 C C . LEU A 1 144 ? 11.495 -3.927 -3.470 1.00 89.56 144 LEU A C 1
ATOM 1101 O O . LEU A 1 144 ? 12.153 -4.835 -3.958 1.00 89.56 144 LEU A O 1
ATOM 1105 N N . VAL A 1 145 ? 10.872 -3.052 -4.243 1.00 88.88 145 VAL A N 1
ATOM 1106 C CA . VAL A 1 145 ? 10.936 -3.025 -5.703 1.00 88.88 145 VAL A CA 1
ATOM 1107 C C . VAL A 1 145 ? 12.065 -2.096 -6.140 1.00 88.88 145 VAL A C 1
ATOM 1109 O O . VAL A 1 145 ? 12.030 -0.875 -5.967 1.00 88.88 145 VAL A O 1
ATOM 1112 N N . TYR A 1 146 ? 13.083 -2.693 -6.746 1.00 85.12 146 TYR A N 1
ATOM 1113 C CA . TYR A 1 146 ? 14.290 -2.024 -7.199 1.00 85.12 146 TYR A CA 1
ATOM 1114 C C . TYR A 1 146 ? 14.357 -2.022 -8.726 1.00 85.12 146 TYR A C 1
ATOM 1116 O O . TYR A 1 146 ? 14.352 -3.072 -9.365 1.00 85.12 146 TYR A O 1
ATOM 1124 N N . MET A 1 147 ? 14.447 -0.834 -9.327 1.00 82.69 147 MET A N 1
ATOM 1125 C CA . MET A 1 147 ? 14.626 -0.707 -10.773 1.00 82.69 147 MET A CA 1
ATOM 1126 C C . MET A 1 147 ? 16.105 -0.825 -11.149 1.00 82.69 147 MET A C 1
ATOM 1128 O O . MET A 1 147 ? 16.917 0.044 -10.814 1.00 82.69 147 MET A O 1
ATOM 1132 N N . VAL A 1 148 ? 16.440 -1.880 -11.891 1.00 80.62 148 VAL A N 1
ATOM 1133 C CA . VAL A 1 148 ? 17.812 -2.160 -12.320 1.00 80.62 148 VAL A CA 1
ATOM 1134 C C . VAL A 1 148 ? 18.333 -1.054 -13.238 1.00 80.62 148 VAL A C 1
ATOM 1136 O O . VAL A 1 148 ? 17.620 -0.534 -14.094 1.00 80.62 148 VAL A O 1
ATOM 1139 N N . GLY A 1 149 ? 19.594 -0.665 -13.031 1.00 76.31 149 GLY A N 1
ATOM 1140 C CA . GLY A 1 149 ? 20.296 0.320 -13.859 1.00 76.31 149 GLY A CA 1
ATOM 1141 C C . GLY A 1 149 ? 19.914 1.783 -13.614 1.00 76.31 149 GLY A C 1
ATOM 1142 O O . GLY A 1 149 ? 20.566 2.660 -14.168 1.00 76.31 149 GLY A O 1
ATOM 1143 N N . LYS A 1 150 ? 18.906 2.070 -12.776 1.00 72.00 150 LYS A N 1
ATOM 1144 C CA . LYS A 1 150 ? 18.514 3.449 -12.430 1.00 72.00 150 LYS A CA 1
ATOM 1145 C C . LYS A 1 150 ? 19.012 3.928 -11.069 1.00 72.00 150 LYS A C 1
ATOM 1147 O O . LYS A 1 150 ? 19.078 5.130 -10.843 1.00 72.00 150 LYS A O 1
ATOM 1152 N N . ILE A 1 151 ? 19.309 3.015 -10.145 1.00 72.62 151 ILE A N 1
ATOM 1153 C CA . ILE A 1 151 ? 19.485 3.356 -8.727 1.00 72.62 151 ILE A CA 1
ATOM 1154 C C . ILE A 1 151 ? 20.817 2.818 -8.224 1.00 72.62 151 ILE A C 1
ATOM 1156 O O . ILE A 1 151 ? 21.071 1.616 -8.273 1.00 72.62 151 ILE A O 1
ATOM 1160 N N . GLY A 1 152 ? 21.671 3.705 -7.716 1.00 76.19 152 GLY A N 1
ATOM 1161 C CA . GLY A 1 152 ? 22.973 3.323 -7.174 1.00 76.19 152 GLY A CA 1
ATOM 1162 C C . GLY A 1 152 ? 22.861 2.446 -5.921 1.00 76.19 152 GLY A C 1
ATOM 1163 O O . GLY A 1 152 ? 21.960 2.615 -5.099 1.00 76.19 152 GLY A O 1
ATOM 1164 N N . ARG A 1 153 ? 23.827 1.538 -5.728 1.00 78.06 153 ARG A N 1
ATOM 1165 C CA . ARG A 1 153 ? 23.881 0.625 -4.566 1.00 78.06 153 ARG A CA 1
ATOM 1166 C C . ARG A 1 153 ? 23.863 1.353 -3.213 1.00 78.06 153 ARG A C 1
ATOM 1168 O O . ARG A 1 153 ? 23.301 0.836 -2.254 1.00 78.06 153 ARG A O 1
ATOM 1175 N N . GLY A 1 154 ? 24.436 2.558 -3.132 1.00 80.88 154 GLY A N 1
ATOM 1176 C CA . GLY A 1 154 ? 24.429 3.367 -1.906 1.00 80.88 154 GLY A CA 1
ATOM 1177 C C . GLY A 1 154 ? 23.020 3.773 -1.456 1.00 80.88 154 GLY A C 1
ATOM 1178 O O . GLY A 1 154 ? 22.712 3.721 -0.269 1.00 80.88 154 GLY A O 1
ATOM 1179 N N . VAL A 1 155 ? 22.137 4.087 -2.408 1.00 80.50 155 VAL A N 1
ATOM 1180 C CA . VAL A 1 155 ? 20.732 4.428 -2.136 1.00 80.50 155 VAL A CA 1
ATOM 1181 C C . VAL A 1 155 ? 19.982 3.212 -1.585 1.00 80.50 155 VAL A C 1
ATOM 1183 O O . VAL A 1 155 ? 19.236 3.327 -0.615 1.00 80.50 155 VAL A O 1
ATOM 1186 N N . LEU A 1 156 ? 20.244 2.030 -2.150 1.00 80.00 156 LEU A N 1
ATOM 1187 C CA . LEU A 1 156 ? 19.683 0.767 -1.670 1.00 80.00 156 LEU A CA 1
ATOM 1188 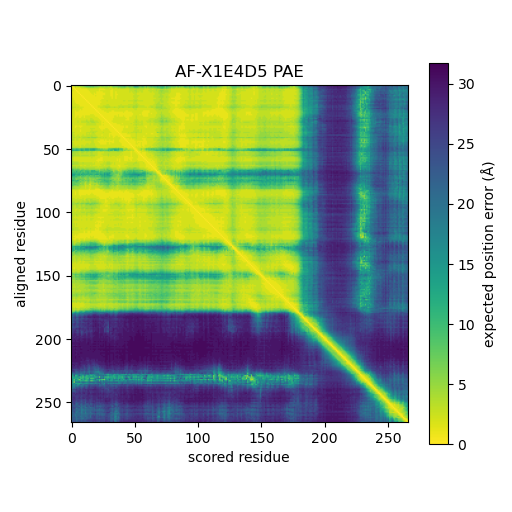C C . LEU A 1 156 ? 20.120 0.456 -0.233 1.00 80.00 156 LEU A C 1
ATOM 1190 O O . LEU A 1 156 ? 19.290 0.094 0.599 1.00 80.00 156 LEU A O 1
ATOM 1194 N N . LYS A 1 157 ? 21.408 0.658 0.075 1.00 84.19 157 LYS A N 1
ATOM 1195 C CA . LYS A 1 157 ? 21.942 0.494 1.433 1.00 84.19 157 LYS A CA 1
ATOM 1196 C C . LYS A 1 157 ? 21.257 1.442 2.419 1.00 84.19 157 LYS A C 1
ATOM 1198 O O . LYS A 1 157 ? 20.877 1.003 3.495 1.00 84.19 157 LYS A O 1
ATOM 1203 N N . ARG A 1 158 ? 21.034 2.704 2.031 1.00 83.62 158 ARG A N 1
ATOM 1204 C CA . ARG A 1 158 ? 20.333 3.687 2.871 1.00 83.62 158 ARG A CA 1
ATOM 1205 C C . ARG A 1 158 ? 18.888 3.287 3.153 1.00 83.62 158 ARG A C 1
ATOM 1207 O O . ARG A 1 158 ? 18.458 3.399 4.290 1.00 83.62 158 ARG A O 1
ATOM 1214 N N . VAL A 1 159 ? 18.153 2.793 2.156 1.00 84.38 159 VAL A N 1
ATOM 1215 C CA . VAL A 1 159 ? 16.783 2.303 2.388 1.00 84.38 159 VAL A CA 1
ATOM 1216 C C . VAL A 1 159 ? 16.757 1.105 3.305 1.00 84.38 159 VAL A C 1
ATOM 1218 O O . VAL A 1 159 ? 15.943 1.078 4.220 1.00 84.38 159 VAL A O 1
ATOM 1221 N N . LYS A 1 160 ? 17.664 0.149 3.099 1.00 85.50 160 LYS A N 1
ATOM 1222 C CA . LYS A 1 160 ? 17.788 -0.989 4.002 1.00 85.50 160 LYS A CA 1
ATOM 1223 C C . LYS A 1 160 ? 18.015 -0.513 5.442 1.00 85.50 160 LYS A C 1
ATOM 1225 O O . LYS A 1 160 ? 17.254 -0.901 6.315 1.00 85.50 160 LYS A O 1
ATOM 1230 N N . THR A 1 161 ? 18.982 0.378 5.661 1.00 87.25 161 THR A N 1
ATOM 1231 C CA . THR A 1 161 ? 19.259 0.940 6.992 1.00 87.25 161 THR A CA 1
ATOM 1232 C C . THR A 1 161 ? 18.061 1.700 7.566 1.00 87.25 161 THR A C 1
ATOM 1234 O O . THR A 1 161 ? 17.762 1.547 8.740 1.00 87.25 161 THR A O 1
ATOM 1237 N N . ASN A 1 162 ? 17.337 2.483 6.760 1.00 86.12 162 ASN A N 1
ATOM 1238 C CA . ASN A 1 162 ? 16.144 3.191 7.229 1.00 86.12 162 ASN A CA 1
ATOM 1239 C C . ASN A 1 162 ? 15.039 2.230 7.689 1.00 86.12 162 ASN A C 1
ATOM 1241 O O . ASN A 1 162 ? 14.422 2.487 8.714 1.00 86.12 162 ASN A O 1
ATOM 1245 N N . LEU A 1 163 ? 14.803 1.143 6.946 1.00 86.38 163 LEU A N 1
ATOM 1246 C CA . LEU A 1 163 ? 13.819 0.123 7.314 1.00 86.38 163 LEU A CA 1
ATOM 1247 C C . LEU A 1 163 ? 14.254 -0.648 8.568 1.00 86.38 163 LEU A C 1
ATOM 1249 O O . LEU A 1 163 ? 13.436 -0.877 9.450 1.00 86.38 163 LEU A O 1
ATOM 1253 N N . GLU A 1 164 ? 15.541 -0.989 8.681 1.00 86.12 164 GLU A N 1
ATOM 1254 C CA . GLU A 1 164 ? 16.101 -1.633 9.878 1.00 86.12 164 GLU A CA 1
ATOM 1255 C C . GLU A 1 164 ? 15.984 -0.737 11.119 1.00 86.12 164 GLU A C 1
ATOM 1257 O O . GLU A 1 164 ? 15.652 -1.229 12.189 1.00 86.12 164 GLU A O 1
ATOM 1262 N N . ASN A 1 165 ? 16.186 0.578 10.982 1.00 88.00 165 ASN A N 1
ATOM 1263 C CA . ASN A 1 165 ? 16.086 1.527 12.097 1.00 88.00 165 ASN A CA 1
ATOM 1264 C C . ASN A 1 165 ? 14.667 1.674 12.669 1.00 88.00 165 ASN A C 1
ATOM 1266 O O . ASN A 1 165 ? 14.523 2.154 13.790 1.00 88.00 165 ASN A O 1
ATOM 1270 N N . VAL A 1 166 ? 13.636 1.321 11.899 1.00 86.19 166 VAL A N 1
ATOM 1271 C CA . VAL A 1 166 ? 12.232 1.324 12.349 1.00 86.19 166 VAL A CA 1
ATOM 1272 C C . VAL A 1 166 ? 11.720 -0.092 12.631 1.00 86.19 166 VAL A C 1
ATOM 1274 O O . VAL A 1 166 ? 10.513 -0.310 12.681 1.00 86.19 166 VAL A O 1
ATOM 1277 N N . ASP A 1 167 ? 12.631 -1.061 12.766 1.00 86.81 167 ASP A N 1
ATOM 1278 C CA . ASP A 1 167 ? 12.340 -2.480 12.990 1.00 86.81 167 ASP A CA 1
ATOM 1279 C C . ASP A 1 167 ? 11.412 -3.109 11.929 1.00 86.81 167 ASP A C 1
ATOM 1281 O O . ASP A 1 167 ? 10.735 -4.112 12.171 1.00 86.81 167 ASP A O 1
ATOM 1285 N N . ALA A 1 168 ? 11.396 -2.559 10.710 1.00 89.38 168 ALA A N 1
ATOM 1286 C CA . ALA A 1 168 ? 10.606 -3.101 9.614 1.00 89.38 168 ALA A CA 1
ATOM 1287 C C . ALA A 1 168 ? 11.278 -4.333 8.992 1.00 89.38 168 ALA A C 1
ATOM 1289 O O . ALA A 1 168 ? 12.448 -4.328 8.595 1.00 89.38 168 ALA A O 1
ATOM 1290 N N . LYS A 1 169 ? 10.500 -5.405 8.821 1.00 89.50 169 LYS A N 1
ATOM 1291 C CA . LYS A 1 169 ? 11.001 -6.680 8.303 1.00 89.50 169 LYS A CA 1
ATOM 1292 C C . LYS A 1 169 ? 11.062 -6.701 6.774 1.00 89.50 169 LYS A C 1
ATOM 1294 O O . LYS A 1 169 ? 10.095 -7.065 6.101 1.00 89.50 169 LYS A O 1
ATOM 1299 N N . LEU A 1 170 ? 12.230 -6.404 6.205 1.00 89.56 170 LEU A N 1
ATOM 1300 C CA . LEU A 1 170 ? 12.485 -6.595 4.772 1.00 89.56 170 LEU A CA 1
ATOM 1301 C C . LEU A 1 170 ? 12.457 -8.093 4.412 1.00 89.56 170 LEU A C 1
ATOM 1303 O O . LEU A 1 170 ? 13.399 -8.833 4.683 1.00 89.56 170 LEU A O 1
ATOM 1307 N N . THR A 1 171 ? 11.363 -8.534 3.796 1.00 89.19 171 THR A N 1
ATOM 1308 C CA . THR A 1 171 ? 11.078 -9.944 3.485 1.00 89.19 171 THR A CA 1
ATOM 1309 C C . THR A 1 171 ? 11.552 -10.344 2.089 1.00 89.19 171 THR A C 1
ATOM 1311 O O . THR A 1 171 ? 11.833 -11.515 1.846 1.00 89.19 171 THR A O 1
ATOM 1314 N N . GLY A 1 172 ? 11.694 -9.390 1.167 1.00 86.62 172 GLY A N 1
ATOM 1315 C CA . GLY A 1 172 ? 12.180 -9.689 -0.177 1.00 86.62 172 GLY A CA 1
ATOM 1316 C C . GLY A 1 172 ? 12.490 -8.459 -1.017 1.00 86.62 172 GLY A C 1
ATOM 1317 O O . GLY A 1 172 ? 12.227 -7.322 -0.622 1.00 86.62 172 GLY A O 1
ATOM 1318 N N . VAL A 1 173 ? 13.054 -8.704 -2.201 1.00 88.44 173 VAL A N 1
ATOM 1319 C CA . VAL A 1 173 ? 13.364 -7.677 -3.201 1.00 88.44 173 VAL A CA 1
ATOM 1320 C C . VAL A 1 173 ? 12.861 -8.137 -4.569 1.00 88.44 173 VAL A C 1
ATOM 1322 O O . VAL A 1 173 ? 13.167 -9.245 -4.999 1.00 88.44 173 VAL A O 1
ATOM 1325 N N . ILE A 1 174 ? 12.132 -7.273 -5.271 1.00 88.75 174 ILE A N 1
ATOM 1326 C CA . ILE A 1 174 ? 11.731 -7.454 -6.668 1.00 88.75 174 ILE A CA 1
ATOM 1327 C C . ILE A 1 174 ? 12.670 -6.625 -7.542 1.00 88.75 174 ILE A C 1
ATOM 1329 O O . ILE A 1 174 ? 12.708 -5.397 -7.446 1.00 88.75 174 ILE A O 1
ATOM 1333 N N . LEU A 1 175 ? 13.414 -7.289 -8.426 1.00 87.50 175 LEU A N 1
ATOM 1334 C CA . LEU A 1 175 ? 14.219 -6.622 -9.447 1.00 87.50 175 LEU A CA 1
ATOM 1335 C C . LEU A 1 175 ? 13.343 -6.326 -10.663 1.00 87.50 175 LEU A C 1
ATOM 1337 O O . LEU A 1 175 ? 12.875 -7.232 -11.344 1.00 87.50 175 LEU A O 1
ATOM 1341 N N . ASN A 1 176 ? 13.132 -5.047 -10.947 1.00 85.12 176 ASN A N 1
ATOM 1342 C CA . ASN A 1 176 ? 12.305 -4.595 -12.055 1.00 85.12 176 ASN A CA 1
ATOM 1343 C C . ASN A 1 176 ? 13.162 -4.033 -13.199 1.00 85.12 176 ASN A C 1
ATOM 1345 O O . ASN A 1 176 ? 14.216 -3.437 -12.964 1.00 85.12 176 ASN A O 1
ATOM 1349 N N . LYS A 1 177 ? 12.679 -4.179 -14.438 1.00 81.38 177 LYS A N 1
ATOM 1350 C CA . LYS A 1 177 ? 13.364 -3.783 -15.681 1.00 81.38 177 LYS A CA 1
ATOM 1351 C C . LYS A 1 177 ? 14.765 -4.392 -15.832 1.00 81.38 177 LYS A C 1
ATOM 1353 O O . LYS A 1 177 ? 15.687 -3.731 -16.310 1.00 81.38 177 LYS A O 1
ATOM 1358 N N . VAL A 1 178 ? 14.926 -5.652 -15.426 1.00 78.38 178 VAL A N 1
ATOM 1359 C CA . VAL A 1 178 ? 16.140 -6.424 -15.722 1.00 78.38 178 VAL A CA 1
ATOM 1360 C C . VAL A 1 178 ? 16.258 -6.534 -17.244 1.00 78.38 178 VAL A C 1
ATOM 1362 O O . VAL A 1 178 ? 15.339 -7.015 -17.902 1.00 78.38 178 VAL A O 1
ATOM 1365 N N . LYS A 1 179 ? 17.362 -6.046 -17.820 1.00 73.56 179 LYS A N 1
ATOM 1366 C CA . LYS A 1 179 ? 17.632 -6.245 -19.249 1.00 73.56 179 LYS A CA 1
ATOM 1367 C C . LYS A 1 179 ? 17.916 -7.730 -19.477 1.00 73.56 179 LYS A C 1
ATOM 1369 O O . LYS A 1 179 ? 18.728 -8.307 -18.759 1.00 73.56 179 LYS A O 1
ATOM 1374 N N . SER A 1 180 ? 17.324 -8.309 -20.517 1.00 60.47 180 SER A N 1
ATOM 1375 C CA . SER A 1 180 ? 17.533 -9.697 -20.965 1.00 60.47 180 SER A CA 1
ATOM 1376 C C . SER A 1 180 ? 18.992 -10.050 -21.279 1.00 60.47 180 SER A C 1
ATOM 1378 O O . SER A 1 180 ? 19.329 -11.219 -21.408 1.00 60.47 180 SER A O 1
ATOM 1380 N N . ASN A 1 181 ? 19.853 -9.036 -21.395 1.00 52.28 181 ASN A N 1
ATOM 1381 C CA . ASN A 1 181 ? 21.258 -9.151 -21.775 1.00 52.28 181 ASN A CA 1
ATOM 1382 C C . ASN A 1 181 ? 22.185 -9.265 -20.546 1.00 52.28 181 ASN A C 1
ATOM 1384 O O . ASN A 1 181 ? 23.403 -9.171 -20.687 1.00 52.28 181 ASN A O 1
ATOM 1388 N N . ALA A 1 182 ? 21.631 -9.421 -19.337 1.00 54.19 182 ALA A N 1
ATOM 1389 C CA . ALA A 1 182 ? 22.389 -9.938 -18.202 1.00 54.19 182 ALA A CA 1
ATOM 1390 C C . ALA A 1 182 ? 22.820 -11.367 -18.573 1.00 54.19 182 ALA A C 1
ATOM 1392 O O . ALA A 1 182 ? 21.963 -12.207 -18.822 1.00 54.19 182 ALA A O 1
ATOM 1393 N N . GLY A 1 183 ? 24.127 -11.576 -18.747 1.00 47.75 183 GLY A N 1
ATOM 1394 C CA . GLY A 1 183 ? 24.709 -12.684 -19.509 1.00 47.75 183 GLY A CA 1
ATOM 1395 C C . GLY A 1 183 ? 24.342 -14.115 -19.070 1.00 47.75 183 GLY A C 1
ATOM 1396 O O . GLY A 1 183 ? 23.570 -14.316 -18.132 1.00 47.75 183 GLY A O 1
ATOM 1397 N N . PRO A 1 184 ? 24.928 -15.132 -19.735 1.00 50.81 184 PRO A N 1
ATOM 1398 C CA . PRO A 1 184 ? 24.599 -16.557 -19.574 1.00 50.81 184 PRO A CA 1
ATOM 1399 C C . PRO A 1 184 ? 24.534 -17.053 -18.120 1.00 50.81 184 PRO A C 1
ATOM 1401 O O . PRO A 1 184 ? 23.756 -17.949 -17.810 1.00 50.81 184 PRO A O 1
ATOM 1404 N N . GLU A 1 185 ? 25.289 -16.426 -17.218 1.00 49.47 185 GLU A N 1
ATOM 1405 C CA . GLU A 1 185 ? 25.341 -16.709 -15.778 1.00 49.47 185 GLU A CA 1
ATOM 1406 C C . GLU A 1 185 ? 23.999 -16.471 -15.053 1.00 49.47 185 GLU A C 1
ATOM 1408 O O . GLU A 1 185 ? 23.666 -17.207 -14.123 1.00 49.47 185 GLU A O 1
ATOM 1413 N N . TYR A 1 186 ? 23.181 -15.507 -15.500 1.00 46.72 186 TYR A N 1
ATOM 1414 C CA . TYR A 1 186 ? 21.842 -15.264 -14.939 1.00 46.72 186 TYR A CA 1
ATOM 1415 C C . TYR A 1 186 ? 20.862 -16.385 -15.323 1.00 46.72 186 TYR A C 1
ATOM 1417 O O . TYR A 1 186 ? 20.090 -16.862 -14.490 1.00 46.72 186 TYR A O 1
ATOM 1425 N N . TYR A 1 187 ? 20.948 -16.880 -16.562 1.00 41.69 187 TYR A N 1
ATOM 1426 C CA . TYR A 1 187 ? 20.156 -18.023 -17.023 1.00 41.69 187 TYR A CA 1
ATOM 1427 C C . TYR A 1 187 ? 20.640 -19.353 -16.442 1.00 41.69 187 TYR A C 1
ATOM 1429 O O . TYR A 1 187 ? 19.820 -20.235 -16.202 1.00 41.69 187 TYR A O 1
ATOM 1437 N N . GLN A 1 188 ? 21.938 -19.507 -16.166 1.00 38.31 188 GLN A N 1
ATOM 1438 C CA . GLN A 1 188 ? 22.487 -20.742 -15.598 1.00 38.31 188 GLN A CA 1
ATOM 1439 C C . GLN A 1 188 ? 21.981 -20.986 -14.168 1.00 38.31 188 GLN A C 1
ATOM 1441 O O . GLN A 1 188 ? 21.650 -22.119 -13.824 1.00 38.31 188 GLN A O 1
ATOM 1446 N N . TYR A 1 189 ? 21.820 -19.922 -13.371 1.00 36.97 189 TYR A N 1
ATOM 1447 C CA . TYR A 1 189 ? 21.213 -20.015 -12.040 1.00 36.97 189 TYR A CA 1
ATOM 1448 C C . TYR A 1 189 ? 19.708 -20.325 -12.113 1.00 36.97 189 TYR A C 1
ATOM 1450 O O . TYR A 1 189 ? 19.214 -21.166 -11.369 1.00 36.97 189 TYR A O 1
ATOM 1458 N N . HIS A 1 190 ? 18.975 -19.719 -13.054 1.00 35.00 190 HIS A N 1
ATOM 1459 C CA . HIS A 1 190 ? 17.541 -19.982 -13.229 1.00 35.00 190 HIS A CA 1
ATOM 1460 C C . HIS A 1 190 ? 17.234 -21.361 -13.842 1.00 35.00 190 HIS A C 1
ATOM 1462 O O . HIS A 1 190 ? 16.248 -21.988 -13.462 1.00 35.00 190 HIS A O 1
ATOM 1468 N N . SER A 1 191 ? 18.093 -21.867 -14.730 1.00 34.66 191 SER A N 1
ATOM 1469 C CA . SER A 1 191 ? 17.970 -23.195 -15.346 1.00 34.66 191 SER A CA 1
ATOM 1470 C C . SER A 1 191 ? 18.183 -24.319 -14.328 1.00 34.66 191 SER A C 1
ATOM 1472 O O . SER A 1 191 ? 17.401 -25.265 -14.285 1.00 34.66 191 SER A O 1
ATOM 1474 N N . TYR A 1 192 ? 19.166 -24.186 -13.432 1.00 33.03 192 TYR A N 1
ATOM 1475 C CA . TYR A 1 192 ? 19.457 -25.226 -12.439 1.00 33.03 192 TYR A CA 1
ATOM 1476 C C . TYR A 1 192 ? 18.351 -25.378 -11.380 1.00 33.03 192 TYR A C 1
ATOM 1478 O O . TYR A 1 192 ? 18.133 -26.474 -10.871 1.00 33.03 192 TYR A O 1
ATOM 1486 N N . TYR A 1 193 ? 17.620 -24.298 -11.076 1.00 32.88 193 TYR A N 1
ATOM 1487 C CA . TYR A 1 193 ? 16.510 -24.319 -10.116 1.00 32.88 193 TYR A CA 1
ATOM 1488 C C . TYR A 1 193 ? 15.162 -24.756 -10.713 1.00 32.88 193 TYR A C 1
ATOM 1490 O O . TYR A 1 193 ? 14.317 -25.231 -9.961 1.00 32.88 193 TYR A O 1
ATOM 1498 N N . TYR A 1 194 ? 14.954 -24.619 -12.031 1.00 33.50 194 TYR A N 1
ATOM 1499 C CA . TYR A 1 194 ? 13.692 -24.990 -12.696 1.00 33.50 194 TYR A CA 1
ATOM 1500 C C . TYR A 1 194 ? 13.764 -26.281 -13.532 1.00 33.50 194 TYR A C 1
ATOM 1502 O O . TYR A 1 194 ? 12.732 -26.911 -13.738 1.00 33.50 194 TYR A O 1
ATOM 1510 N N . TYR A 1 195 ? 14.954 -26.700 -13.977 1.00 34.72 195 TYR A N 1
ATOM 1511 C CA . TYR A 1 195 ? 15.172 -27.903 -14.801 1.00 34.72 195 TYR A CA 1
ATOM 1512 C C . TYR A 1 195 ? 16.221 -28.865 -14.224 1.00 34.72 195 TYR A C 1
ATOM 1514 O O . TYR A 1 195 ? 16.677 -29.775 -14.919 1.00 34.72 195 TYR A O 1
ATOM 1522 N N . GLY A 1 196 ? 16.621 -28.684 -12.962 1.00 31.55 196 GLY A N 1
ATOM 1523 C CA . GLY A 1 196 ? 17.477 -29.630 -12.256 1.00 31.55 196 GLY A CA 1
ATOM 1524 C C . GLY A 1 196 ? 16.744 -30.948 -12.019 1.00 31.55 196 GLY A C 1
ATOM 1525 O O . GLY A 1 196 ? 16.193 -31.162 -10.943 1.00 31.55 196 GLY A O 1
ATOM 15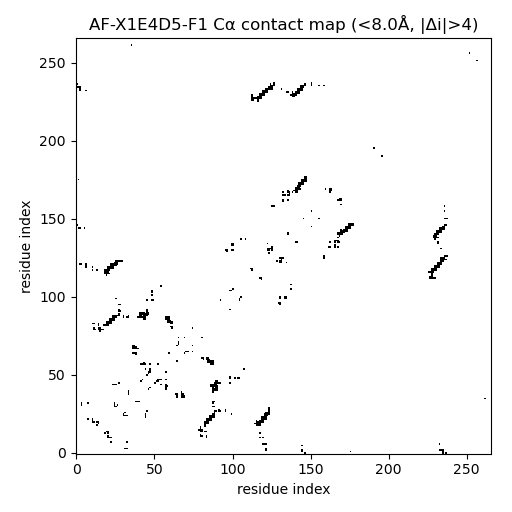26 N N . ASN A 1 197 ? 16.733 -31.825 -13.024 1.00 35.75 197 ASN A N 1
ATOM 1527 C CA . ASN A 1 197 ? 16.417 -33.236 -12.844 1.00 35.75 197 ASN A CA 1
ATOM 1528 C C . ASN A 1 197 ? 17.258 -33.770 -11.679 1.00 35.75 197 ASN A C 1
ATOM 1530 O O . ASN A 1 197 ? 18.466 -33.510 -11.620 1.00 35.75 197 ASN A O 1
ATOM 1534 N N . GLU A 1 198 ? 16.624 -34.509 -10.762 1.00 35.12 198 GLU A N 1
ATOM 1535 C CA . GLU A 1 198 ? 17.351 -35.314 -9.782 1.00 35.12 198 GLU A CA 1
ATOM 1536 C C . GLU A 1 198 ? 18.453 -36.082 -10.525 1.00 35.12 198 GLU A C 1
ATOM 1538 O O . GLU A 1 198 ? 18.168 -36.705 -11.554 1.00 35.12 198 GLU A O 1
ATOM 1543 N N . PRO A 1 199 ? 19.721 -36.010 -10.086 1.00 35.44 199 PRO A N 1
ATOM 1544 C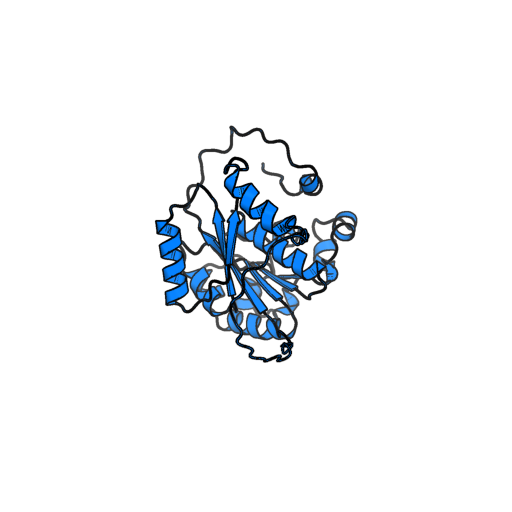 CA . PRO A 1 199 ? 20.785 -36.678 -10.805 1.00 35.44 199 PRO A CA 1
ATOM 1545 C C . PRO A 1 199 ? 20.512 -38.183 -10.779 1.00 35.44 199 PRO A C 1
ATOM 1547 O O . PRO A 1 199 ? 20.539 -38.811 -9.718 1.00 35.44 199 PRO A O 1
ATOM 1550 N N . GLU A 1 200 ? 20.264 -38.760 -11.958 1.00 34.12 200 GLU A N 1
ATOM 1551 C CA . GLU A 1 200 ? 20.269 -40.204 -12.153 1.00 34.12 200 GLU A CA 1
ATOM 1552 C C . GLU A 1 200 ? 21.593 -40.757 -11.625 1.00 34.12 200 GLU A C 1
ATOM 1554 O O . GLU A 1 200 ? 22.677 -40.523 -12.172 1.00 34.12 200 GLU A O 1
ATOM 1559 N N . VAL A 1 201 ? 21.503 -41.511 -10.534 1.00 34.62 201 VAL A N 1
ATOM 1560 C CA . VAL A 1 201 ? 22.628 -42.246 -9.970 1.00 34.62 201 VAL A CA 1
ATOM 1561 C C . VAL A 1 201 ? 22.999 -43.359 -10.951 1.00 34.62 201 VAL A C 1
ATOM 1563 O O . VAL A 1 201 ? 22.457 -44.464 -10.899 1.00 34.62 201 VAL A O 1
ATOM 1566 N N . LYS A 1 202 ? 23.958 -43.090 -11.843 1.00 35.12 202 LYS A N 1
ATOM 1567 C CA . LYS A 1 202 ? 24.640 -44.147 -12.596 1.00 35.12 202 LYS A CA 1
ATOM 1568 C C . LYS A 1 202 ? 25.466 -44.991 -11.625 1.00 35.12 202 LYS A C 1
ATOM 1570 O O . LYS A 1 202 ? 26.425 -44.519 -11.017 1.00 35.12 202 LYS A O 1
ATOM 1575 N N . LYS A 1 203 ? 25.048 -46.248 -11.462 1.00 33.88 203 LYS A N 1
ATOM 1576 C CA . LYS A 1 203 ? 25.779 -47.290 -10.735 1.00 33.88 203 LYS A CA 1
ATOM 1577 C C . LYS A 1 203 ? 27.007 -47.765 -11.521 1.00 33.88 203 LYS A C 1
ATOM 1579 O O . LYS A 1 203 ? 26.991 -47.795 -12.746 1.00 33.88 203 LYS A O 1
ATOM 1584 N N . ASP A 1 204 ? 27.967 -48.244 -10.726 1.00 35.59 204 ASP A N 1
ATOM 1585 C CA . ASP A 1 204 ? 29.215 -48.972 -11.016 1.00 35.59 204 ASP A CA 1
ATOM 1586 C C . ASP A 1 204 ? 30.463 -48.108 -11.302 1.00 35.59 204 ASP A C 1
ATOM 1588 O O . ASP A 1 204 ? 30.447 -47.239 -12.157 1.00 35.59 204 ASP A O 1
ATOM 1592 N N . LYS A 1 205 ? 31.635 -48.300 -10.668 1.00 33.44 205 LYS A N 1
ATOM 1593 C CA . LYS A 1 205 ? 32.112 -49.291 -9.679 1.00 33.44 205 LYS A CA 1
ATOM 1594 C C . LYS A 1 205 ? 33.473 -48.834 -9.110 1.00 33.44 205 LYS A C 1
ATOM 1596 O O . LYS A 1 205 ? 34.388 -48.592 -9.887 1.00 33.44 205 LYS A O 1
ATOM 1601 N N . LYS A 1 206 ? 33.620 -48.836 -7.775 1.00 29.58 206 LYS A N 1
ATOM 1602 C CA . LYS A 1 206 ? 34.721 -49.424 -6.956 1.00 29.58 206 LYS A CA 1
ATOM 1603 C C . LYS A 1 206 ? 34.993 -48.645 -5.660 1.00 29.58 206 LYS A C 1
ATOM 1605 O O . LYS A 1 206 ? 35.793 -47.723 -5.593 1.00 29.58 206 LYS A O 1
ATOM 1610 N N . ILE A 1 207 ? 34.318 -49.130 -4.621 1.00 31.20 207 ILE A N 1
ATOM 1611 C CA . ILE A 1 207 ? 34.799 -49.433 -3.264 1.00 31.20 207 ILE A CA 1
ATOM 1612 C C . ILE A 1 207 ? 36.243 -48.987 -2.956 1.00 31.20 207 ILE A C 1
ATOM 1614 O O . ILE A 1 207 ? 37.189 -49.634 -3.403 1.00 31.20 207 ILE A O 1
ATOM 1618 N N . LYS A 1 208 ? 36.386 -48.024 -2.034 1.00 29.11 208 LYS A N 1
ATOM 1619 C CA . LYS A 1 208 ? 37.270 -48.153 -0.862 1.00 29.11 208 LYS A CA 1
ATOM 1620 C C . LYS A 1 208 ? 36.581 -47.572 0.377 1.00 29.11 208 LYS A C 1
ATOM 1622 O O . LYS A 1 208 ? 35.923 -46.542 0.341 1.00 29.11 208 LYS A O 1
ATOM 1627 N N . THR A 1 209 ? 36.690 -48.342 1.445 1.00 27.64 209 THR A N 1
ATOM 1628 C CA . THR A 1 209 ? 36.000 -48.288 2.733 1.00 27.64 209 THR A CA 1
ATOM 1629 C C . THR A 1 209 ? 36.533 -47.211 3.681 1.00 27.64 209 THR A C 1
ATOM 1631 O O . THR A 1 209 ? 37.740 -47.184 3.903 1.00 27.64 209 THR A O 1
ATOM 1634 N N . SER A 1 210 ? 35.652 -46.495 4.393 1.00 28.58 210 SER A N 1
ATOM 1635 C CA . SER A 1 210 ? 35.821 -46.240 5.840 1.00 28.58 210 SER A CA 1
ATOM 1636 C C . SER A 1 210 ? 34.538 -45.725 6.533 1.00 28.58 210 SER A C 1
ATOM 1638 O O . SER A 1 210 ? 34.059 -44.622 6.321 1.00 28.58 210 SER A O 1
ATOM 1640 N N . LYS A 1 211 ? 33.990 -46.610 7.374 1.00 30.36 211 LYS A N 1
ATOM 1641 C CA . LYS A 1 211 ? 33.350 -46.420 8.694 1.00 30.36 211 LYS A CA 1
ATOM 1642 C C . LYS A 1 211 ? 32.465 -45.180 8.977 1.00 30.36 211 LYS A C 1
ATOM 1644 O O . LYS A 1 211 ? 32.943 -44.126 9.362 1.00 30.36 211 LYS A O 1
ATOM 1649 N N . SER A 1 212 ? 31.154 -45.456 8.999 1.00 26.64 212 SER A N 1
ATOM 1650 C CA . SER A 1 212 ? 30.225 -45.357 10.150 1.00 26.64 212 SER A CA 1
ATOM 1651 C C . SER A 1 212 ? 30.311 -44.145 11.091 1.00 26.64 212 SER A C 1
ATOM 1653 O O . SER A 1 212 ? 31.212 -44.104 11.922 1.00 26.64 212 SER A O 1
ATOM 1655 N N . HIS A 1 213 ? 29.231 -43.351 11.146 1.00 31.84 213 HIS A N 1
ATOM 1656 C CA . HIS A 1 213 ? 28.449 -43.129 12.377 1.00 31.84 213 HIS A CA 1
ATOM 1657 C C . HIS A 1 213 ? 26.991 -42.743 12.050 1.00 31.84 213 HIS A C 1
ATOM 1659 O O . HIS A 1 213 ? 26.727 -41.826 11.278 1.00 31.84 213 HIS A O 1
ATOM 1665 N N . LYS A 1 214 ? 26.042 -43.484 12.636 1.00 30.58 214 LYS A N 1
ATOM 1666 C CA . LYS A 1 214 ? 24.596 -43.209 12.642 1.00 30.58 214 LYS A CA 1
ATOM 1667 C C . LYS A 1 214 ? 24.295 -42.085 13.638 1.00 30.58 214 LYS A C 1
ATOM 1669 O O . LYS A 1 214 ? 24.762 -42.179 14.768 1.00 30.58 214 LYS A O 1
ATOM 1674 N N . ASN A 1 215 ? 23.373 -41.174 13.310 1.00 28.11 215 ASN A N 1
ATOM 1675 C CA . ASN A 1 215 ? 22.312 -40.857 14.269 1.00 28.11 215 ASN A CA 1
ATOM 1676 C C . ASN A 1 215 ? 21.032 -40.288 13.640 1.00 28.11 215 ASN A C 1
ATOM 1678 O O . ASN A 1 215 ? 21.060 -39.526 12.680 1.00 28.11 215 ASN A O 1
ATOM 1682 N N . LYS A 1 216 ? 19.909 -40.730 14.212 1.00 32.81 216 LYS A N 1
ATOM 1683 C CA . LYS A 1 216 ? 18.514 -40.428 13.864 1.00 32.81 216 LYS A CA 1
ATOM 1684 C C . LYS A 1 216 ? 18.092 -39.060 14.418 1.00 32.81 216 LYS A C 1
ATOM 1686 O O . LYS A 1 216 ? 18.452 -38.744 15.544 1.00 32.81 216 LYS A O 1
ATOM 1691 N N . SER A 1 217 ? 17.176 -38.365 13.742 1.00 29.19 217 SER A N 1
ATOM 1692 C CA . SER A 1 217 ? 15.882 -37.991 14.350 1.00 29.19 217 SER A CA 1
ATOM 1693 C C . SER A 1 217 ? 14.920 -37.395 13.312 1.00 29.19 217 SER A C 1
ATOM 1695 O O . SER A 1 217 ? 15.199 -36.382 12.684 1.00 29.19 217 SER A O 1
ATOM 1697 N N . ASN A 1 218 ? 13.768 -38.051 13.152 1.00 30.42 218 ASN A N 1
ATOM 1698 C CA . ASN A 1 218 ? 12.579 -37.508 12.500 1.00 30.42 218 ASN A CA 1
ATOM 1699 C C . ASN A 1 218 ? 11.792 -36.686 13.530 1.00 30.42 218 ASN A C 1
ATOM 1701 O O . ASN A 1 218 ? 11.511 -37.193 14.618 1.00 30.42 218 ASN A O 1
ATOM 1705 N N . LYS A 1 219 ? 11.352 -35.480 13.164 1.00 30.23 219 LYS A N 1
ATOM 1706 C CA . LYS A 1 219 ? 10.186 -34.819 13.772 1.00 30.23 219 LYS A CA 1
ATOM 1707 C C . LYS A 1 219 ? 9.306 -34.228 12.663 1.00 30.23 219 LYS A C 1
ATOM 1709 O O . LYS A 1 219 ? 9.854 -33.690 11.703 1.00 30.23 219 LYS A O 1
ATOM 1714 N N . PRO A 1 220 ? 7.970 -34.338 12.761 1.00 28.72 220 PRO A N 1
ATOM 1715 C CA . PRO A 1 220 ? 7.069 -33.876 11.716 1.00 28.72 220 PRO A CA 1
ATOM 1716 C C . PRO A 1 220 ? 6.937 -32.348 11.739 1.00 28.72 220 PRO A C 1
ATOM 1718 O O . PRO A 1 220 ? 6.939 -31.722 12.800 1.00 28.72 220 PRO A O 1
ATOM 1721 N N . ALA A 1 221 ? 6.809 -31.758 10.551 1.00 30.16 221 ALA A N 1
ATOM 1722 C CA . ALA A 1 221 ? 6.583 -30.333 10.362 1.00 30.16 221 ALA A CA 1
ATOM 1723 C C . ALA A 1 221 ? 5.206 -29.921 10.909 1.00 30.16 221 ALA A C 1
ATOM 1725 O O . ALA A 1 221 ? 4.163 -30.428 10.494 1.00 30.16 221 ALA A O 1
ATOM 1726 N N . HIS A 1 222 ? 5.213 -28.976 11.845 1.00 30.14 222 HIS A N 1
ATOM 1727 C CA . HIS A 1 222 ? 4.016 -28.380 12.423 1.00 30.14 222 HIS A CA 1
ATOM 1728 C C . HIS A 1 222 ? 3.412 -27.395 11.407 1.00 30.14 222 HIS A C 1
ATOM 1730 O O . HIS A 1 222 ? 3.994 -26.344 11.140 1.00 30.14 222 HIS A O 1
ATOM 1736 N N . LYS A 1 223 ? 2.240 -27.703 10.833 1.00 31.36 223 LYS A N 1
ATOM 1737 C CA . LYS A 1 223 ? 1.458 -26.721 10.060 1.00 31.36 223 LYS A CA 1
ATOM 1738 C C . LYS A 1 223 ? 0.979 -25.623 11.018 1.00 31.36 223 LYS A C 1
ATOM 1740 O O . LYS A 1 223 ? 0.174 -25.890 11.909 1.00 31.36 223 LYS A O 1
ATOM 1745 N N . ARG A 1 224 ? 1.490 -24.399 10.864 1.00 34.81 224 ARG A N 1
ATOM 1746 C CA . ARG A 1 224 ? 0.965 -23.191 11.520 1.00 34.81 224 ARG A CA 1
ATOM 1747 C C . ARG A 1 224 ? -0.095 -22.573 10.606 1.00 34.81 224 ARG A C 1
ATOM 1749 O O . ARG A 1 224 ? 0.188 -22.309 9.443 1.00 34.81 224 ARG A O 1
ATOM 1756 N N . LYS A 1 225 ? -1.306 -22.360 11.130 1.00 28.84 225 LYS A N 1
ATOM 1757 C CA . LYS A 1 225 ? -2.331 -21.524 10.488 1.00 28.84 225 LYS A CA 1
ATOM 1758 C C . LYS A 1 225 ? -1.800 -20.087 10.433 1.00 28.84 225 LYS A C 1
ATOM 1760 O O . LYS A 1 225 ? -1.477 -19.533 11.481 1.00 28.84 225 LYS A O 1
ATOM 1765 N N . ILE A 1 226 ? -1.676 -19.525 9.234 1.00 37.03 226 ILE A N 1
ATOM 1766 C CA . ILE A 1 226 ? -1.326 -18.118 9.019 1.00 37.03 226 ILE A CA 1
ATOM 1767 C C . ILE A 1 226 ? -2.640 -17.339 9.100 1.00 37.03 226 ILE A C 1
ATOM 1769 O O . ILE A 1 226 ? -3.495 -17.477 8.229 1.00 37.03 226 ILE A O 1
ATOM 1773 N N . ALA A 1 227 ? -2.837 -16.606 10.191 1.00 34.03 227 ALA A N 1
ATOM 1774 C CA . ALA A 1 227 ? -3.852 -15.561 10.256 1.00 34.03 227 ALA A CA 1
ATOM 1775 C C . ALA A 1 227 ? -3.258 -14.285 9.630 1.00 34.03 227 ALA A C 1
ATOM 1777 O O . ALA A 1 227 ? -2.077 -14.031 9.852 1.00 34.03 227 ALA A O 1
ATOM 1778 N N . GLY A 1 228 ? -4.069 -13.579 8.829 1.00 42.22 228 GLY A N 1
ATOM 1779 C CA . GLY A 1 228 ? -3.824 -12.318 8.103 1.00 42.22 228 GLY A CA 1
ATOM 1780 C C . GLY A 1 228 ? -2.380 -11.819 8.004 1.00 42.22 228 GLY A C 1
ATOM 1781 O O . GLY A 1 228 ? -1.865 -11.272 8.970 1.00 42.22 228 GLY A O 1
ATOM 1782 N N . SER A 1 229 ? -1.749 -11.954 6.831 1.00 55.88 229 SER A N 1
ATOM 1783 C CA . SER A 1 229 ? -0.430 -11.363 6.549 1.00 55.88 229 SER A CA 1
ATOM 1784 C C . SER A 1 229 ? -0.557 -10.023 5.817 1.00 55.88 229 SER A C 1
ATOM 1786 O O . SER A 1 229 ? -1.073 -9.963 4.700 1.00 55.88 229 SER A O 1
ATOM 1788 N N . ILE A 1 230 ? -0.049 -8.947 6.412 1.00 62.47 230 ILE A N 1
ATOM 1789 C CA . ILE A 1 230 ? 0.059 -7.616 5.806 1.00 62.47 230 ILE A CA 1
ATOM 1790 C C . ILE A 1 230 ? 1.421 -7.500 5.109 1.00 62.47 230 ILE A C 1
ATOM 1792 O O . ILE A 1 230 ? 2.468 -7.558 5.754 1.00 62.47 230 ILE A O 1
ATOM 1796 N N . MET A 1 231 ? 1.418 -7.323 3.788 1.00 58.94 231 MET A N 1
ATOM 1797 C CA . MET A 1 231 ? 2.616 -7.169 2.960 1.00 58.94 231 MET A CA 1
ATOM 1798 C C . MET A 1 231 ? 2.673 -5.768 2.350 1.00 58.94 231 MET A C 1
ATOM 1800 O O . MET A 1 231 ? 1.826 -5.374 1.549 1.00 58.94 231 MET A O 1
ATOM 1804 N N . LEU A 1 232 ? 3.716 -5.021 2.691 1.00 51.38 232 LEU A N 1
ATOM 1805 C CA . LEU A 1 232 ? 3.986 -3.699 2.139 1.00 51.38 232 LEU A CA 1
ATOM 1806 C C . LEU A 1 232 ? 4.950 -3.814 0.964 1.00 51.38 232 LEU A C 1
ATOM 1808 O O . LEU A 1 232 ? 5.998 -4.441 1.099 1.00 51.38 232 LEU A O 1
ATOM 1812 N N . VAL A 1 233 ? 4.664 -3.174 -0.168 1.00 58.69 233 VAL A N 1
ATOM 1813 C CA . VAL A 1 233 ? 5.618 -3.120 -1.285 1.00 58.69 233 VAL A CA 1
ATOM 1814 C C . VAL A 1 233 ? 6.086 -1.690 -1.492 1.00 58.69 233 VAL A C 1
ATOM 1816 O O . VAL A 1 233 ? 5.302 -0.754 -1.596 1.00 58.69 233 VAL A O 1
ATOM 1819 N N . ILE A 1 234 ? 7.395 -1.525 -1.577 1.00 49.84 234 ILE A N 1
ATOM 1820 C CA . ILE A 1 234 ? 8.060 -0.236 -1.516 1.00 49.84 234 ILE A CA 1
ATOM 1821 C C . ILE A 1 234 ? 8.957 -0.071 -2.744 1.00 49.84 234 ILE A C 1
ATOM 1823 O O . ILE A 1 234 ? 9.779 -0.937 -3.004 1.00 49.84 234 ILE A O 1
ATOM 1827 N N . LEU A 1 235 ? 8.894 1.051 -3.471 1.00 39.22 235 LEU A N 1
ATOM 1828 C CA . LEU A 1 235 ? 9.869 1.364 -4.530 1.00 39.22 235 LEU A CA 1
ATOM 1829 C C . LEU A 1 235 ? 10.997 2.256 -4.000 1.00 39.22 235 LEU A C 1
ATOM 1831 O O . LEU A 1 235 ? 10.772 3.185 -3.225 1.00 39.22 235 LEU A O 1
ATOM 1835 N N . LEU A 1 236 ? 12.193 2.070 -4.547 1.00 34.94 236 LEU A N 1
ATOM 1836 C CA . LEU A 1 236 ? 13.210 3.114 -4.611 1.00 34.94 236 LEU A CA 1
ATOM 1837 C C . LEU A 1 236 ? 13.040 3.910 -5.916 1.00 34.94 236 LEU A C 1
ATOM 1839 O O . LEU A 1 236 ? 13.055 3.322 -6.994 1.00 34.94 236 LEU A O 1
ATOM 1843 N N . SER A 1 237 ? 12.911 5.235 -5.863 1.00 34.91 237 SER A N 1
ATOM 1844 C CA . SER A 1 237 ? 13.035 6.095 -7.053 1.00 34.91 237 SER A CA 1
ATOM 1845 C C . SER A 1 237 ? 13.808 7.363 -6.732 1.00 34.91 237 SER A C 1
ATOM 1847 O O . SER A 1 237 ? 13.495 8.047 -5.765 1.00 34.91 237 SER A O 1
ATOM 1849 N N . VAL A 1 238 ? 14.774 7.708 -7.585 1.00 34.06 238 VAL A N 1
ATOM 1850 C CA . VAL A 1 238 ? 15.344 9.058 -7.650 1.00 34.06 238 VAL A CA 1
ATOM 1851 C C . VAL A 1 238 ? 14.528 9.821 -8.692 1.00 34.06 238 VAL A C 1
ATOM 1853 O O . VAL A 1 238 ? 14.436 9.387 -9.841 1.00 34.06 238 VAL A O 1
ATOM 1856 N N . GLY A 1 239 ? 13.867 10.900 -8.274 1.00 37.75 239 GLY A N 1
ATOM 1857 C CA . GLY A 1 239 ? 13.021 11.709 -9.145 1.00 37.75 239 GLY A CA 1
ATOM 1858 C C . GLY A 1 239 ? 13.844 12.446 -10.195 1.00 37.75 239 GLY A C 1
ATOM 1859 O O . GLY A 1 239 ? 14.531 13.399 -9.860 1.00 37.75 239 GLY A O 1
ATOM 1860 N N . LEU A 1 240 ? 13.745 12.018 -11.454 1.00 31.50 240 LEU A N 1
ATOM 1861 C CA . LEU A 1 240 ? 14.120 12.791 -12.640 1.00 31.50 240 LEU A CA 1
ATOM 1862 C C . LEU A 1 240 ? 13.115 12.449 -13.751 1.00 31.50 240 LEU A C 1
ATOM 1864 O O . LEU A 1 240 ? 13.272 11.478 -14.493 1.00 31.50 240 LEU A O 1
ATOM 1868 N N . LEU A 1 241 ? 12.025 13.218 -13.787 1.00 33.94 241 LEU A N 1
ATOM 1869 C CA . LEU A 1 241 ? 11.069 13.278 -14.893 1.00 33.94 241 LEU A CA 1
ATOM 1870 C C . LEU A 1 241 ? 11.644 14.212 -15.968 1.00 33.94 241 LEU A C 1
ATOM 1872 O O . LEU A 1 241 ? 12.037 15.325 -15.634 1.00 33.94 241 LEU A O 1
ATOM 1876 N N . GLY A 1 242 ? 11.674 13.780 -17.235 1.00 32.25 242 GLY A N 1
ATOM 1877 C CA . GLY A 1 242 ? 11.756 14.733 -18.349 1.00 32.25 242 GLY A CA 1
ATOM 1878 C C . GLY A 1 242 ? 12.327 14.259 -19.689 1.00 32.25 242 GLY A C 1
ATOM 1879 O O . GLY A 1 242 ? 11.810 14.686 -20.706 1.00 32.25 242 GLY A O 1
ATOM 1880 N N . PHE A 1 243 ? 13.363 13.411 -19.749 1.00 32.66 243 PHE A N 1
ATOM 1881 C CA . PHE A 1 243 ? 14.275 13.524 -20.911 1.00 32.66 243 PHE A CA 1
ATOM 1882 C C . PHE A 1 243 ? 14.444 12.334 -21.879 1.00 32.66 243 PHE A C 1
ATOM 1884 O O . PHE A 1 243 ? 15.233 12.457 -22.803 1.00 32.66 243 PHE A O 1
ATOM 1891 N N . PHE A 1 244 ? 13.768 11.187 -21.731 1.00 28.44 244 PHE A N 1
ATOM 1892 C CA . PHE A 1 244 ? 14.176 9.982 -22.495 1.00 28.44 244 PHE A CA 1
ATOM 1893 C C . PHE A 1 244 ? 13.042 9.080 -23.004 1.00 28.44 244 PHE A C 1
ATOM 1895 O O . PHE A 1 244 ? 13.171 7.857 -22.960 1.00 28.44 244 PHE A O 1
ATOM 1902 N N . TRP A 1 245 ? 11.923 9.642 -23.476 1.00 31.81 245 TRP A N 1
ATOM 1903 C CA . TRP A 1 245 ? 10.805 8.812 -23.959 1.00 31.81 245 TRP A CA 1
ATOM 1904 C C . TRP A 1 245 ? 10.663 8.664 -25.481 1.00 31.81 245 TRP A C 1
ATOM 1906 O O . TRP A 1 245 ? 9.770 7.945 -25.911 1.00 31.81 245 TRP A O 1
ATOM 1916 N N . GLN A 1 246 ? 11.538 9.246 -26.306 1.00 30.22 246 GLN A N 1
ATOM 1917 C CA . GLN A 1 246 ? 11.295 9.260 -27.757 1.00 30.22 246 GLN A CA 1
ATOM 1918 C C . GLN A 1 246 ? 11.988 8.148 -28.575 1.00 30.22 246 GLN A C 1
ATOM 1920 O O . GLN A 1 246 ? 11.547 7.876 -29.683 1.00 30.22 246 GLN A O 1
ATOM 1925 N N . ASP A 1 247 ? 12.972 7.422 -28.024 1.00 34.00 247 ASP A N 1
ATOM 1926 C CA . ASP A 1 247 ? 13.904 6.640 -28.868 1.00 34.00 247 ASP A CA 1
ATOM 1927 C C . ASP A 1 247 ? 13.907 5.110 -28.698 1.00 34.00 247 ASP A C 1
ATOM 1929 O O . ASP A 1 247 ? 14.850 4.449 -29.129 1.00 34.00 247 ASP A O 1
ATOM 1933 N N . MET A 1 248 ? 12.893 4.481 -28.094 1.00 30.14 248 MET A N 1
ATOM 1934 C CA . MET A 1 248 ? 12.904 3.011 -27.967 1.00 30.14 248 MET A CA 1
ATOM 1935 C C . MET A 1 248 ? 11.655 2.342 -28.537 1.00 30.14 248 MET A C 1
ATOM 1937 O O . MET A 1 248 ? 10.681 2.092 -27.830 1.00 30.14 248 MET A O 1
ATOM 1941 N N . GLY A 1 249 ? 11.734 2.003 -29.828 1.00 35.97 249 GLY A N 1
ATOM 1942 C CA . GLY A 1 249 ? 10.791 1.136 -30.531 1.00 35.97 249 GLY A CA 1
ATOM 1943 C C . GLY A 1 249 ? 10.847 -0.306 -30.018 1.00 35.97 249 GLY A C 1
ATOM 1944 O O . GLY A 1 249 ? 11.687 -1.094 -30.445 1.00 35.97 249 GLY A O 1
ATOM 1945 N N . PHE A 1 250 ? 9.933 -0.651 -29.112 1.00 36.94 250 PHE A N 1
ATOM 1946 C CA . PHE A 1 250 ? 9.713 -2.016 -28.631 1.00 36.94 250 PHE A CA 1
ATOM 1947 C C . PHE A 1 250 ? 8.374 -2.564 -29.137 1.00 36.94 250 PHE A C 1
ATOM 1949 O O . PHE A 1 250 ? 7.344 -1.903 -29.026 1.00 36.94 250 PHE A O 1
ATOM 1956 N N . THR A 1 251 ? 8.377 -3.805 -29.625 1.00 37.88 251 THR A N 1
ATOM 1957 C CA . THR A 1 251 ? 7.165 -4.610 -29.830 1.00 37.88 251 THR A CA 1
ATOM 1958 C C . THR A 1 251 ? 6.773 -5.315 -28.529 1.00 37.88 251 THR A C 1
ATOM 1960 O O . THR A 1 251 ? 7.623 -5.853 -27.817 1.00 37.88 251 THR A O 1
ATOM 1963 N N . ILE A 1 252 ? 5.478 -5.287 -28.212 1.00 40.16 252 ILE A N 1
ATOM 1964 C CA . ILE A 1 252 ? 4.885 -5.821 -26.978 1.00 40.16 252 ILE A CA 1
ATOM 1965 C C . ILE A 1 252 ? 4.903 -7.366 -27.017 1.00 40.16 252 ILE A C 1
ATOM 1967 O O . ILE A 1 252 ? 4.487 -7.920 -28.031 1.00 40.16 252 ILE A O 1
ATOM 1971 N N . PRO A 1 253 ? 5.351 -8.071 -25.956 1.00 42.34 253 PRO A N 1
ATOM 1972 C CA . PRO A 1 253 ? 5.259 -9.534 -25.863 1.00 42.34 253 PRO A CA 1
ATOM 1973 C C . PRO A 1 253 ? 3.807 -10.041 -25.922 1.00 42.34 253 PRO A C 1
ATOM 1975 O O . PRO A 1 253 ? 2.921 -9.407 -25.356 1.00 42.34 253 PRO A O 1
ATOM 1978 N N . ASP A 1 254 ? 3.559 -11.213 -26.513 1.00 37.50 254 ASP A N 1
ATOM 1979 C CA . ASP A 1 254 ? 2.193 -11.705 -26.790 1.00 37.50 254 ASP A CA 1
ATOM 1980 C C . ASP A 1 254 ? 1.305 -11.873 -25.544 1.00 37.50 254 ASP A C 1
ATOM 1982 O O . ASP A 1 254 ? 0.112 -11.591 -25.585 1.00 37.50 254 ASP A O 1
ATOM 1986 N N . TRP A 1 255 ? 1.876 -12.237 -24.393 1.00 41.78 255 TRP A N 1
ATOM 1987 C CA . TRP A 1 255 ? 1.127 -12.337 -23.129 1.00 41.78 255 TRP A CA 1
ATOM 1988 C C . TRP A 1 255 ? 0.734 -10.969 -22.534 1.00 41.78 255 TRP A C 1
ATOM 1990 O O . TRP A 1 255 ? -0.138 -10.889 -21.673 1.00 41.78 255 TRP A O 1
ATOM 2000 N N . LEU A 1 256 ? 1.357 -9.886 -23.006 1.00 36.56 256 LEU A N 1
ATOM 2001 C CA . LEU A 1 256 ? 1.016 -8.496 -22.689 1.00 36.56 256 LEU A CA 1
ATOM 2002 C C . LEU A 1 256 ? 0.019 -7.899 -23.695 1.00 36.56 256 LEU A C 1
ATOM 2004 O O . LEU A 1 256 ? -0.503 -6.812 -23.452 1.00 36.56 256 LEU A O 1
ATOM 2008 N N . ALA A 1 257 ? -0.282 -8.590 -24.800 1.00 45.38 257 ALA A N 1
ATOM 2009 C CA . ALA A 1 257 ? -1.223 -8.108 -25.809 1.00 45.38 257 ALA A CA 1
ATOM 2010 C C . ALA A 1 257 ? -2.657 -7.979 -25.261 1.00 45.38 257 ALA A C 1
ATOM 2012 O O . ALA A 1 257 ? -3.365 -7.048 -25.638 1.00 45.38 257 ALA A O 1
ATOM 2013 N N . SER A 1 258 ? -3.050 -8.826 -24.303 1.00 41.78 258 SER A N 1
ATOM 2014 C CA . SER A 1 258 ? -4.334 -8.720 -23.585 1.00 41.78 258 SER A CA 1
ATOM 2015 C C . SER A 1 258 ? -4.438 -7.470 -22.701 1.00 41.78 258 SER A C 1
ATOM 2017 O O . SER A 1 258 ? -5.534 -7.052 -22.356 1.00 41.78 258 SER A O 1
ATOM 2019 N N . TYR A 1 259 ? -3.305 -6.838 -22.382 1.00 42.66 259 TYR A N 1
ATOM 2020 C CA . TYR A 1 259 ? -3.208 -5.597 -21.606 1.00 42.66 259 TYR A CA 1
ATOM 2021 C C . TYR A 1 259 ? -2.841 -4.400 -22.494 1.00 42.66 259 TYR A C 1
ATOM 2023 O O . TYR A 1 259 ? -2.459 -3.338 -22.010 1.00 42.66 259 TYR A O 1
ATOM 2031 N N . LYS A 1 260 ? -2.924 -4.538 -23.819 1.00 38.12 260 LYS A N 1
ATOM 2032 C CA . LYS A 1 260 ? -2.536 -3.471 -24.750 1.00 38.12 260 LYS A CA 1
ATOM 2033 C C . LYS A 1 260 ? -3.438 -2.235 -24.634 1.00 38.12 260 LYS A C 1
ATOM 2035 O O . LYS A 1 260 ? -2.950 -1.124 -24.806 1.00 38.12 260 LYS A O 1
ATOM 2040 N N . ASN A 1 261 ? -4.700 -2.426 -24.245 1.00 39.66 261 ASN A N 1
ATOM 2041 C CA . ASN A 1 261 ? -5.655 -1.341 -23.991 1.00 39.66 261 ASN A CA 1
ATOM 2042 C C . ASN A 1 261 ? -5.416 -0.622 -22.644 1.00 39.66 261 ASN A C 1
ATOM 2044 O O . ASN A 1 261 ? -5.902 0.485 -22.451 1.00 39.66 261 ASN A O 1
ATOM 2048 N N . PHE A 1 262 ? -4.620 -1.207 -21.738 1.00 40.34 262 PHE A N 1
ATOM 2049 C CA . PHE A 1 262 ? -4.296 -0.645 -20.417 1.00 40.34 262 PHE A CA 1
ATOM 2050 C C . PHE A 1 262 ? -3.226 0.459 -20.450 1.00 40.34 262 PHE A C 1
ATOM 2052 O O . PHE A 1 262 ? -3.079 1.210 -19.488 1.00 40.34 262 PHE A O 1
ATOM 2059 N N . PHE A 1 263 ? -2.428 0.538 -21.519 1.00 36.22 263 PHE A N 1
ATOM 2060 C CA . PHE A 1 263 ? -1.242 1.400 -21.590 1.00 36.22 263 PHE A CA 1
ATOM 2061 C C . PHE A 1 263 ? -1.407 2.584 -22.549 1.00 36.22 263 PHE A C 1
ATOM 2063 O O . PHE A 1 263 ? -0.420 2.997 -23.159 1.00 36.22 263 PHE A O 1
ATOM 2070 N N . HIS A 1 264 ? -2.613 3.150 -22.681 1.00 31.53 264 HIS A N 1
ATOM 2071 C CA . HIS A 1 264 ? -2.804 4.425 -23.380 1.00 31.53 264 HIS A CA 1
ATOM 2072 C C . HIS A 1 264 ? -2.013 5.548 -22.681 1.00 31.53 264 HIS A C 1
ATOM 2074 O O . HIS A 1 264 ? -2.512 6.267 -21.819 1.00 31.53 264 HIS A O 1
ATOM 2080 N N . PHE A 1 265 ? -0.743 5.680 -23.054 1.00 26.95 265 PHE A N 1
ATOM 2081 C CA . PHE A 1 265 ? 0.044 6.887 -22.890 1.00 26.95 265 PHE A CA 1
ATOM 2082 C C . PHE A 1 265 ? -0.272 7.786 -24.083 1.00 26.95 265 PHE A C 1
ATOM 2084 O O . PHE A 1 265 ? 0.075 7.443 -25.213 1.00 26.95 265 PHE A O 1
ATOM 2091 N N . ASN A 1 266 ? -0.949 8.904 -23.820 1.00 29.47 266 ASN A N 1
ATOM 2092 C CA . ASN A 1 266 ? -0.755 10.111 -24.622 1.00 29.47 266 ASN A CA 1
ATOM 2093 C C . ASN A 1 266 ? 0.537 10.796 -24.171 1.00 29.47 266 ASN A C 1
ATOM 2095 O O . ASN A 1 266 ? 0.792 10.798 -22.941 1.00 29.47 266 ASN A O 1
#

Foldseek 3Di:
DCLLVVLVVVQLVVLLVVFQEEEEELALVDWDNCLLLQADQPPFLQCQQPHDDDRVNQKAAVVRSCVGPDPPVLVVVRPRSRRYIYGHSHDRDPDSLCSLLDPSVLVVLVVVLQVGQEYEYRHAAVPPDVSLLSVLLSFPEEEEEEEPPADDPVLVVVSVVSNVVSVGHHPYYHYPPDPPPPDPVVVVVVCCVPPVDDPDPDDDDDDDDDDDDDDDDDDDDDDDDRRGGYYYYHYHDDDDPDDDDDPDDDDDDPVCVSVPVSPPDD

Sequence (266 aa):
EGKTVSVINLALIMAQAGNKVLLVDADLRKPLVHKYYGLPIDPGLTDFVLGNYHWNEVTNTISDIMLGEFGIDDILKTPGMDTLHIVTAGTKPPNPSEILSSTRFRQFLKEASKDYNFIFIDAPPVLPVADASDIATLADGVILVYMVGKIGRGVLKRVKTNLENVDAKLTGVILNKVKSNAGPEYYQYHSYYYYGNEPEVKKDKKIKTSKSHKNKSNKPAHKRKIAGSIMLVILLSVGLLGFFWQDMGFTIPDWLASYKNFFHFN

Mean predicted aligned error: 14.63 Å

InterPro domains:
  IPR005702 Tyrosine-protein kinase Wzc-like, C-terminal domain [cd05387] (1-177)
  IPR025669 AAA domain [PF13614] (2-157)
  IPR027417 P-loop containing nucleoside triphosphate hydrolase [G3DSA:3.40.50.300] (1-201)
  IPR027417 P-loop containing nucleoside triphosphate hydrolase [SSF52540] (2-187)
  IPR050445 Bacterial polysaccharide biosynthesis and export [PTHR32309] (1-180)

Solvent-accessible surface area (backbone atoms only — not comparable to full-atom values): 15760 Å² total; per-residue (Å²): 126,67,36,59,58,51,45,54,51,52,46,43,53,46,7,54,72,72,34,38,24,38,39,35,35,58,19,54,87,73,66,55,62,27,71,80,46,32,40,71,46,56,72,6,51,40,36,33,62,78,48,91,50,54,71,74,81,27,46,40,43,46,69,52,28,53,73,35,74,37,54,68,70,61,52,76,74,38,73,29,42,86,36,38,31,36,29,24,28,20,56,77,62,98,54,54,56,58,56,64,68,29,70,59,45,56,48,48,56,63,54,50,39,76,78,24,50,32,37,38,37,35,38,41,39,53,45,96,38,66,56,31,55,60,46,34,60,75,27,76,25,30,32,38,29,40,49,55,96,77,65,59,71,68,60,55,53,48,51,51,52,56,33,53,75,56,72,26,43,76,71,47,73,46,79,36,76,69,62,88,78,60,54,73,69,60,53,53,59,54,44,53,75,76,66,59,65,79,79,79,80,80,79,87,87,81,92,82,88,82,82,88,85,89,85,87,84,90,78,84,85,80,86,75,85,82,74,38,47,33,39,33,37,32,25,66,55,84,93,76,87,85,88,82,86,86,84,76,95,74,84,81,56,76,88,50,56,87,50,56,83,77,65,80,75,130

Nearest PDB structures (foldseek):
  3la6-assembly2_M  TM=9.466E-01  e=9.472E-11  Escherichia coli K-12
  3la6-assembly2_L  TM=8.662E-01  e=2.522E-11  Escherichia coli K-12
  3la6-assembly1_G  TM=9.460E-01  e=1.894E-10  Escherichia coli K-12
  3la6-assembly2_P  TM=9.505E-01  e=3.557E-10  Escherichia coli K-12
  3la6-assembly1_E  TM=8.691E-01  e=1.144E-10  Escherichia coli K-12

pLDDT: mean 71.66, std 25.53, range [26.64, 98.5]

Secondary structure (DSSP, 8-state):
-THHHHHHHHHHHHHHTT--EEEEE--TTS--HHHHTT--S-SSHHHHHHSS--TTTTEE-HHHHHHTT--HHHHHTSTTTTSEEEE---SPPS-HHHHHHSHHHHHHHHHHTTT-SEEEEE---TTT-THHHHHHTTSSEEEEEEETTTS-HHHHHHHHHHHHHTT--EEEEEEES--TTS-HHHHHHHHHHHS---------------------------------EEEEEEE------SS--SS---PPPGGGGGGGGGG---

Organism: NCBI:txid412755